Protein AF-A0A832ZJV6-F1 (afdb_monomer_lite)

Radius of gyration: 24.8 Å; chains: 1; bounding box: 57×74×59 Å

Foldseek 3Di:
DPPVVVVVVVVVVVVVVVVVCVVVVVVVVVDPDPPQQDPDDQVLVVVQVCVVQVVVQKDWDDWDFPDCPVPSFKTWIWTWIWHDDPNDIDIDTDIWIDGRQKTFDWDQPPVPRDTDDTDIDGSPPPLDAAADQAKEKEWEAQLPPPLQVLLLVLVVVVCVVFVRYFYDYAYAKAWPPDQDDCVRLVFFADDDPNTRIHDPLGHLSVQLNQLLNQQCVVPNDVRSSVLSVQLVVQCVVCVDDDSVVSNVSSQVSQVVVVHHSVVRRDCVCNVVSNCVAVVVVHDDPTWMDINNHTQPDDSVPPSLSVLLSSLVRYPDDTVVNCVSVVD

Secondary structure (DSSP, 8-state):
--SHHHHHHHHHHHHHHHHHHHHHHHHHTTS------PPPPHHHHHHHHHHHHHHTTPEEEEEEEEEE-SSTT-EEEEEEEEEEETTEEEEEEEEEEEETTEEEE--B-TTT-PBPP-EEEE------PPPBSS-EEEEEE-TT-HHHHHHHHHHHHHHHHH--SEEEEEE--EE-SS---HHHHHHHSEEETTEEEE-TT-HHHHHHHHHHHHHHHHHHHHHHHHHHHHHHHHHHH-TT--HHHHHHHHHHHHHHTT--GGGT--GGGHHHHHHHTGGGT--SS-EEEETTEE----TTT-HHHHHHHHHHTBSS--GGGHHHHT-

pLDDT: mean 77.6, std 19.88, range [32.59, 98.5]

Sequence (327 aa):
MNKKISEHYMYLVIAVIAAVIGVIGAKLFLEPHNVHVQCTSPEKVTKFLSKLYTSAGYTIKNISVSNVGSDKNICWYDVTTYFEMANTTYKSILKVPVVGEYVILRGIDIENDTPLELKVEKLEALFKPVKTERPKVKLYLMSLCPFGTRAFEELYKFYSNTKFFDIEPIFIVSSTGIPLNETTCKEVGVWYNGKCYTSLHGKEELLIDIVLYNIYRKHGFDTFSKVYMKFLDVLKKNNNITYVQIYDLFKNVLSEEGYNIDDYLDLSILPELEQNTVLKGITASPIIYVNDVRVPYNPLQEPAKVYGAICASTTTEVPECDRYTGK

Structure (mmCIF, N/CA/C/O backbone):
data_AF-A0A832ZJV6-F1
#
_entry.id   AF-A0A832ZJV6-F1
#
loop_
_atom_site.group_PDB
_atom_site.id
_atom_site.type_symbol
_atom_site.label_atom_id
_atom_site.label_alt_id
_atom_site.label_comp_id
_atom_site.label_asym_id
_atom_site.label_entity_id
_atom_site.label_seq_id
_atom_site.pdbx_PDB_ins_code
_atom_site.Cartn_x
_atom_site.Cartn_y
_atom_site.Cartn_z
_atom_site.occupancy
_atom_site.B_iso_or_equiv
_atom_site.auth_seq_id
_atom_site.auth_comp_id
_atom_site.auth_asym_id
_atom_site.auth_atom_id
_atom_site.pdbx_PDB_model_num
ATOM 1 N N . MET A 1 1 ? -24.441 56.339 9.415 1.00 38.38 1 MET A N 1
ATOM 2 C CA . MET A 1 1 ? -23.100 55.947 8.926 1.00 38.38 1 MET A CA 1
ATOM 3 C C . MET A 1 1 ? -22.947 54.425 8.721 1.00 38.38 1 MET A C 1
ATOM 5 O O . MET A 1 1 ? -21.824 53.957 8.642 1.00 38.38 1 MET A O 1
ATOM 9 N N . ASN A 1 2 ? -24.036 53.653 8.529 1.00 39.00 2 ASN A N 1
ATOM 10 C CA . ASN A 1 2 ? -24.011 52.178 8.671 1.00 39.00 2 ASN A CA 1
ATOM 11 C C . ASN A 1 2 ? -24.188 51.355 7.379 1.00 39.00 2 ASN A C 1
ATOM 13 O O . ASN A 1 2 ? -24.290 50.140 7.457 1.00 39.00 2 ASN A O 1
ATOM 17 N N . LYS A 1 3 ? -24.220 51.963 6.185 1.00 35.09 3 LYS A N 1
ATOM 18 C CA . LYS A 1 3 ? -24.367 51.191 4.929 1.00 35.09 3 LYS A CA 1
ATOM 19 C C . LYS A 1 3 ? -23.039 50.832 4.249 1.00 35.09 3 LYS A C 1
ATOM 21 O O . LYS A 1 3 ? -22.935 49.759 3.671 1.00 35.09 3 LYS A O 1
ATOM 26 N N . LYS A 1 4 ? -22.005 51.675 4.381 1.00 32.59 4 LYS A N 1
ATOM 27 C CA . LYS A 1 4 ? -20.699 51.477 3.716 1.00 32.59 4 LYS A CA 1
ATOM 28 C C . LYS A 1 4 ? -19.785 50.442 4.383 1.00 32.59 4 LYS A C 1
ATOM 30 O O . LYS A 1 4 ? -18.891 49.930 3.723 1.00 32.59 4 LYS A O 1
ATOM 35 N N . ILE A 1 5 ? -20.015 50.115 5.657 1.00 38.62 5 ILE A N 1
ATOM 36 C CA . ILE A 1 5 ? -19.194 49.136 6.387 1.00 38.62 5 ILE A CA 1
ATOM 37 C C . ILE A 1 5 ? -19.567 47.700 5.966 1.00 38.62 5 ILE A C 1
ATOM 39 O O . ILE A 1 5 ? -18.675 46.890 5.750 1.00 38.62 5 ILE A O 1
ATOM 43 N N . SER A 1 6 ? -20.845 47.399 5.691 1.00 44.12 6 SER A N 1
ATOM 44 C CA . SER A 1 6 ? -21.264 46.032 5.311 1.00 44.12 6 SER A CA 1
ATOM 45 C C . SER A 1 6 ? -20.680 45.535 3.979 1.00 44.12 6 SER A C 1
ATOM 47 O O . SER A 1 6 ? -20.370 44.353 3.841 1.00 44.12 6 SER A O 1
ATOM 49 N N . GLU A 1 7 ? -20.451 46.432 3.014 1.00 34.41 7 GLU A N 1
ATOM 50 C CA . GLU A 1 7 ? -19.894 46.053 1.711 1.00 34.41 7 GLU A CA 1
ATOM 51 C C . GLU A 1 7 ? -18.410 45.685 1.829 1.00 34.41 7 GLU A C 1
ATOM 53 O O . GLU A 1 7 ? -17.996 44.652 1.311 1.00 34.41 7 GLU A O 1
ATOM 58 N N . HIS A 1 8 ? -17.614 46.456 2.579 1.00 33.88 8 HIS A N 1
ATOM 59 C CA . HIS A 1 8 ? -16.183 46.173 2.773 1.00 33.88 8 HIS A CA 1
ATOM 60 C C . HIS A 1 8 ? -15.928 44.854 3.520 1.00 33.88 8 HIS A C 1
ATOM 62 O O . HIS A 1 8 ? -14.984 44.136 3.189 1.00 33.88 8 HIS A O 1
ATOM 68 N N . TYR A 1 9 ? -16.797 44.479 4.463 1.00 38.50 9 TYR A N 1
ATOM 69 C CA . TYR A 1 9 ? -16.694 43.198 5.170 1.00 38.50 9 TYR A CA 1
ATOM 70 C C . TYR A 1 9 ? -17.150 42.011 4.317 1.00 38.50 9 TYR A C 1
ATOM 72 O O . TYR A 1 9 ? -16.547 40.941 4.401 1.00 38.50 9 TYR A O 1
ATOM 80 N N . MET A 1 10 ? -18.131 42.196 3.426 1.00 33.56 10 MET A N 1
ATOM 81 C CA . MET A 1 10 ? -18.487 41.185 2.426 1.00 33.56 10 MET A CA 1
ATOM 82 C C . MET A 1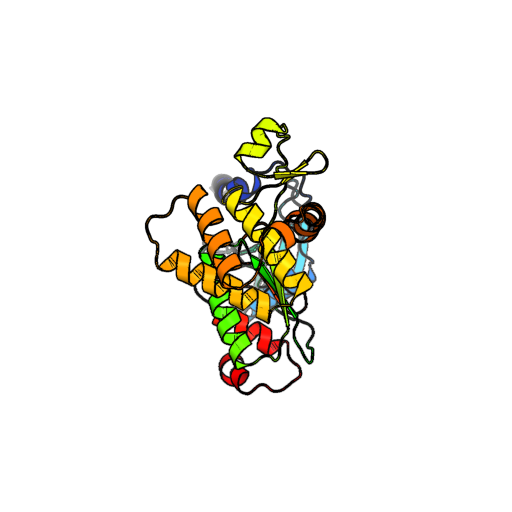 10 ? -17.303 40.899 1.490 1.00 33.56 10 MET A C 1
ATOM 84 O O . MET A 1 10 ? -16.987 39.735 1.252 1.00 33.56 10 MET A O 1
ATOM 88 N N . TYR A 1 11 ? -16.578 41.934 1.044 1.00 32.88 11 TYR A N 1
ATOM 89 C CA . TYR A 1 11 ? -15.360 41.762 0.243 1.00 32.88 11 TYR A CA 1
ATOM 90 C C . TYR A 1 11 ? -14.222 41.087 1.022 1.00 32.88 11 TYR A C 1
ATOM 92 O O . TYR A 1 11 ? -13.499 40.286 0.440 1.00 32.88 11 TYR A O 1
ATOM 100 N N . LEU A 1 12 ? -14.091 41.324 2.333 1.00 35.53 12 LEU A N 1
ATOM 101 C CA . LEU A 1 12 ? -13.100 40.647 3.180 1.00 35.53 12 LEU A CA 1
ATOM 102 C C . LEU A 1 12 ? -13.452 39.166 3.414 1.00 35.53 12 LEU A C 1
ATOM 104 O O . LEU A 1 12 ? -12.582 38.296 3.381 1.00 35.53 12 LEU A O 1
ATOM 108 N N . VAL A 1 13 ? -14.736 38.853 3.614 1.00 39.81 13 VAL A N 1
ATOM 109 C CA . VAL A 1 13 ? -15.238 37.474 3.709 1.00 39.81 13 VAL A CA 1
ATOM 110 C C . VAL A 1 13 ? -15.012 36.734 2.393 1.00 39.81 13 VAL A C 1
ATOM 112 O O . VAL A 1 13 ? -14.485 35.624 2.423 1.00 39.81 13 VAL A O 1
ATOM 115 N N . ILE A 1 14 ? -15.320 37.370 1.259 1.00 41.75 14 ILE A N 1
ATOM 116 C CA . ILE A 1 14 ? -15.062 36.841 -0.084 1.00 41.75 14 ILE A CA 1
ATOM 117 C C . ILE A 1 14 ? -13.558 36.680 -0.331 1.00 41.75 14 ILE A C 1
ATOM 119 O O . ILE A 1 14 ? -13.163 35.652 -0.859 1.00 41.75 14 ILE A O 1
ATOM 123 N N . ALA A 1 15 ? -12.705 37.616 0.096 1.00 36.81 15 ALA A N 1
ATOM 124 C CA . ALA A 1 15 ? -11.254 37.537 -0.092 1.00 36.81 15 ALA A CA 1
ATOM 125 C C . ALA A 1 15 ? -10.604 36.412 0.731 1.00 36.81 15 ALA A C 1
ATOM 127 O O . ALA A 1 15 ? -9.719 35.723 0.235 1.00 36.81 15 ALA A O 1
ATOM 128 N N . VAL A 1 16 ? -11.063 36.172 1.963 1.00 44.09 16 VAL A N 1
ATOM 129 C CA . VAL A 1 16 ? -10.572 35.061 2.801 1.00 44.09 16 VAL A CA 1
ATOM 130 C C . VAL A 1 16 ? -11.104 33.717 2.299 1.00 44.09 16 VAL A C 1
ATOM 132 O O . VAL A 1 16 ? -10.355 32.745 2.253 1.00 44.09 16 VAL A O 1
ATOM 135 N N . ILE A 1 17 ? -12.365 33.662 1.854 1.00 46.03 17 ILE A N 1
ATOM 136 C CA . ILE A 1 17 ? -12.913 32.489 1.161 1.00 46.03 17 ILE A CA 1
ATOM 137 C C . ILE A 1 17 ? -12.136 32.243 -0.138 1.00 46.03 17 ILE A C 1
ATOM 139 O O . ILE A 1 17 ? -11.749 31.113 -0.379 1.00 46.03 17 ILE A O 1
ATOM 143 N N . ALA A 1 18 ? -11.810 33.274 -0.918 1.00 44.34 18 ALA A N 1
ATOM 144 C CA . ALA A 1 18 ? -10.999 33.174 -2.129 1.00 44.34 18 ALA A CA 1
ATOM 145 C C . ALA A 1 18 ? -9.539 32.794 -1.841 1.00 44.34 18 ALA A C 1
ATOM 147 O O . ALA A 1 18 ? -8.928 32.132 -2.666 1.00 44.34 18 ALA A O 1
ATOM 148 N N . ALA A 1 19 ? -8.982 33.141 -0.678 1.00 45.53 19 ALA A N 1
ATOM 149 C CA . ALA A 1 19 ? -7.650 32.706 -0.257 1.00 45.53 19 ALA A CA 1
ATOM 150 C C . ALA A 1 19 ? -7.645 31.240 0.205 1.00 45.53 19 ALA A C 1
ATOM 152 O O . ALA A 1 19 ? -6.741 30.490 -0.144 1.00 45.53 19 ALA A O 1
ATOM 153 N N . VAL A 1 20 ? -8.679 30.790 0.923 1.00 48.22 20 VAL A N 1
ATOM 154 C CA . VAL A 1 20 ? -8.840 29.381 1.325 1.00 48.22 20 VAL A CA 1
ATOM 155 C C . VAL A 1 20 ? -9.214 28.508 0.125 1.00 48.22 20 VAL A C 1
ATOM 157 O O . VAL A 1 20 ? -8.628 27.447 -0.048 1.00 48.22 20 VAL A O 1
ATOM 160 N N . ILE A 1 21 ? -10.101 28.972 -0.759 1.00 48.97 21 ILE A N 1
ATOM 161 C CA . ILE A 1 21 ? -10.335 28.396 -2.091 1.00 48.97 21 ILE A CA 1
ATOM 162 C C . ILE A 1 21 ? -9.079 28.543 -2.948 1.00 48.97 21 ILE A C 1
ATOM 164 O O . ILE A 1 21 ? -8.851 27.705 -3.789 1.00 48.97 21 ILE A O 1
ATOM 168 N N . GLY A 1 22 ? -8.218 29.531 -2.739 1.00 44.88 22 GLY A N 1
ATOM 169 C CA . GLY A 1 22 ? -6.938 29.653 -3.436 1.00 44.88 22 GLY A CA 1
ATOM 170 C C . GLY A 1 22 ? -5.930 28.603 -2.977 1.00 44.88 22 GLY A C 1
ATOM 171 O O . GLY A 1 22 ? -5.215 28.049 -3.797 1.00 44.88 22 GLY A O 1
ATOM 172 N N . VAL A 1 23 ? -5.912 28.256 -1.688 1.00 46.72 23 VAL A N 1
ATOM 173 C CA . VAL A 1 23 ? -5.014 27.240 -1.107 1.00 46.72 23 VAL A CA 1
ATOM 174 C C . VAL A 1 23 ? -5.552 25.817 -1.311 1.00 46.72 23 VAL A C 1
ATOM 176 O O . VAL A 1 23 ? -4.801 24.915 -1.673 1.00 46.72 23 VAL A O 1
ATOM 179 N N . ILE A 1 24 ? -6.858 25.603 -1.131 1.00 45.47 24 ILE A N 1
ATOM 180 C CA . ILE A 1 24 ? -7.545 24.334 -1.424 1.00 45.47 24 ILE A CA 1
ATOM 181 C C . ILE A 1 24 ? -7.682 24.153 -2.940 1.00 45.47 24 ILE A C 1
ATOM 183 O O . ILE A 1 24 ? -7.473 23.064 -3.461 1.00 45.47 24 ILE A O 1
ATOM 187 N N . GLY A 1 25 ? -7.965 25.233 -3.660 1.00 41.91 25 GLY A N 1
ATOM 188 C CA . GLY A 1 25 ? -8.036 25.293 -5.113 1.00 41.91 25 GLY A CA 1
ATOM 189 C C . GLY A 1 25 ? -6.676 25.174 -5.761 1.00 41.91 25 GLY A C 1
ATOM 190 O O . GLY A 1 25 ? -6.606 24.438 -6.712 1.00 41.91 25 GLY A O 1
ATOM 191 N N . ALA A 1 26 ? -5.566 25.704 -5.242 1.00 42.59 26 ALA A N 1
ATOM 192 C CA . ALA A 1 26 ? -4.236 25.357 -5.771 1.00 42.59 26 ALA A CA 1
ATOM 193 C C . ALA A 1 26 ? -3.946 23.847 -5.664 1.00 42.59 26 ALA A C 1
ATOM 195 O O . ALA A 1 26 ? -3.195 23.300 -6.466 1.00 42.59 26 ALA A O 1
ATOM 196 N N . LYS A 1 27 ? -4.596 23.156 -4.717 1.00 40.62 27 LYS A N 1
ATOM 197 C CA . LYS A 1 27 ? -4.549 21.698 -4.563 1.00 40.62 27 LYS A CA 1
ATOM 198 C C . LYS A 1 27 ? -5.563 20.941 -5.443 1.00 40.62 27 LYS A C 1
ATOM 200 O O . LYS A 1 27 ? -5.370 19.753 -5.661 1.00 40.62 27 LYS A O 1
ATOM 205 N N . LEU A 1 28 ? -6.611 21.608 -5.943 1.00 39.00 28 LEU A N 1
ATOM 206 C CA . LEU A 1 28 ? -7.662 21.052 -6.819 1.00 39.00 28 LEU A CA 1
ATOM 207 C C . LEU A 1 28 ? -7.565 21.520 -8.293 1.00 39.00 28 LEU A C 1
ATOM 209 O O . LEU A 1 28 ? -8.117 20.868 -9.163 1.00 39.00 28 LEU A O 1
ATOM 213 N N . PHE A 1 29 ? -6.874 22.626 -8.592 1.00 38.81 29 PHE A N 1
ATOM 214 C CA . PHE A 1 29 ? -6.696 23.241 -9.921 1.00 38.81 29 PHE A CA 1
ATOM 215 C C . PHE A 1 29 ? -5.497 22.674 -10.679 1.00 38.81 29 PHE A C 1
ATOM 217 O O . PHE A 1 29 ? -5.379 22.912 -11.879 1.00 38.81 29 PHE A O 1
ATOM 224 N N . LEU A 1 30 ? -4.612 21.927 -10.011 1.00 40.25 30 LEU A N 1
ATOM 225 C CA . LEU A 1 30 ? -3.540 21.201 -10.695 1.00 40.25 30 LEU A CA 1
ATOM 226 C C . LEU A 1 30 ? -4.055 19.972 -11.463 1.00 40.25 30 LEU A C 1
ATOM 228 O O . LEU A 1 30 ? -3.298 19.393 -12.234 1.00 40.25 30 LEU A O 1
ATOM 232 N N . GLU A 1 31 ? -5.342 19.631 -11.340 1.00 39.88 31 GLU A N 1
ATOM 233 C CA . GLU A 1 31 ? -6.003 18.630 -12.178 1.00 39.88 31 GLU A CA 1
ATOM 234 C C . GLU A 1 31 ? -7.352 19.175 -12.681 1.00 39.88 31 GLU A C 1
ATOM 236 O O . GLU A 1 31 ? -8.310 19.272 -11.911 1.00 39.88 31 GLU A O 1
ATOM 241 N N . PRO A 1 32 ? -7.478 19.556 -13.967 1.00 33.72 32 PRO A N 1
ATOM 242 C CA . PRO A 1 32 ? -8.735 20.018 -14.533 1.00 33.72 32 PRO A CA 1
ATOM 243 C C . PRO A 1 32 ? -9.634 18.806 -14.790 1.00 33.72 32 PRO A C 1
ATOM 245 O O . PRO A 1 32 ? -9.781 18.326 -15.913 1.00 33.72 32 PRO A O 1
ATOM 248 N N . HIS A 1 33 ? -10.254 18.298 -13.733 1.00 40.00 33 HIS A N 1
ATOM 249 C CA . HIS A 1 33 ? -11.352 17.356 -13.845 1.00 40.00 33 HIS A CA 1
ATOM 250 C C . HIS A 1 33 ? -12.644 18.045 -13.417 1.00 40.00 33 HIS A C 1
ATOM 252 O O . HIS A 1 33 ? -12.711 18.702 -12.381 1.00 40.00 33 HIS A O 1
ATOM 258 N N . ASN A 1 34 ? -13.686 17.886 -14.239 1.00 38.59 34 ASN A N 1
ATOM 259 C CA . ASN A 1 34 ? -15.074 18.219 -13.919 1.00 38.59 34 ASN A CA 1
ATOM 260 C C . ASN A 1 34 ? -15.568 17.316 -12.774 1.00 38.59 34 ASN A C 1
ATOM 262 O O . ASN A 1 34 ? -16.433 16.462 -12.964 1.00 38.59 34 ASN A O 1
ATOM 266 N N . VAL A 1 35 ? -14.988 17.458 -11.584 1.00 41.41 35 VAL A N 1
ATOM 267 C CA . VAL A 1 35 ? -15.428 16.747 -10.393 1.00 41.41 35 VAL A CA 1
ATOM 268 C C . VAL A 1 35 ? -16.688 17.453 -9.924 1.00 41.41 35 VAL A C 1
ATOM 270 O O . VAL A 1 35 ? -16.647 18.519 -9.318 1.00 41.41 35 VAL A O 1
ATOM 273 N N . HIS A 1 36 ? -17.837 16.864 -10.238 1.00 43.81 36 HIS A N 1
ATOM 274 C CA . HIS A 1 36 ? -19.064 17.173 -9.524 1.00 43.81 36 HIS A CA 1
ATOM 275 C C . HIS A 1 36 ? -18.854 16.767 -8.063 1.00 43.81 36 HIS A C 1
ATOM 277 O O . HIS A 1 36 ? -18.958 15.590 -7.722 1.00 43.81 36 HIS A O 1
ATOM 283 N N . VAL A 1 37 ? -18.524 17.727 -7.197 1.00 47.78 37 VAL A N 1
ATOM 284 C CA . VAL A 1 37 ? -18.470 17.487 -5.755 1.00 47.78 37 VAL A CA 1
ATOM 285 C C . VAL A 1 37 ? -19.905 17.278 -5.290 1.00 47.78 37 VAL A C 1
ATOM 287 O O . VAL A 1 37 ? -20.676 18.216 -5.096 1.00 47.78 37 VAL A O 1
ATOM 290 N N . GLN A 1 38 ? -20.296 16.015 -5.169 1.00 58.25 38 GLN A N 1
ATOM 291 C CA . GLN A 1 38 ? -21.571 15.664 -4.574 1.00 58.25 38 GLN A CA 1
ATOM 292 C C . GLN A 1 38 ? -21.523 16.080 -3.103 1.00 58.25 38 GLN A C 1
ATOM 294 O O . GLN A 1 38 ? -20.578 15.735 -2.391 1.00 58.25 38 GLN A O 1
ATOM 299 N N . CYS A 1 39 ? -22.514 16.851 -2.650 1.00 58.62 39 CYS A N 1
ATOM 300 C CA . CYS A 1 39 ? -22.550 17.278 -1.260 1.00 58.62 39 CYS A CA 1
ATOM 301 C C . CYS A 1 39 ? -22.466 16.077 -0.323 1.00 58.62 39 CYS A C 1
ATOM 303 O O . CYS A 1 39 ? -23.248 15.131 -0.445 1.00 58.62 39 CYS A O 1
ATOM 305 N N . THR A 1 40 ? -21.529 16.138 0.626 1.00 64.94 40 THR A N 1
ATOM 306 C CA . THR A 1 40 ? -21.426 15.169 1.718 1.00 64.94 40 THR A CA 1
ATOM 307 C C . THR A 1 40 ? -22.798 14.993 2.351 1.00 64.94 40 THR A C 1
ATOM 309 O O . THR A 1 40 ? -23.489 15.982 2.579 1.00 64.94 40 THR A O 1
ATOM 312 N N . SER A 1 41 ? -23.208 13.746 2.605 1.00 69.44 41 SER A N 1
ATOM 313 C CA . SER A 1 41 ? -24.567 13.430 3.061 1.00 69.44 41 SER A CA 1
ATOM 314 C C . SER A 1 41 ? -24.973 14.307 4.260 1.00 69.44 41 SER A C 1
ATOM 316 O O . SER A 1 41 ? -24.214 14.322 5.243 1.00 69.44 41 SER A O 1
ATOM 318 N N . PRO A 1 42 ? -26.154 14.955 4.237 1.00 69.94 42 PRO A N 1
ATOM 319 C CA . PRO A 1 42 ? -26.606 15.834 5.314 1.00 69.94 42 PRO A CA 1
ATOM 320 C C . PRO A 1 42 ? -26.521 15.193 6.700 1.00 69.94 42 PRO A C 1
ATOM 322 O O . PRO A 1 42 ? -26.093 15.842 7.642 1.00 69.94 42 PRO A O 1
ATOM 325 N N . GLU A 1 43 ? -26.802 13.894 6.823 1.00 74.56 43 GLU A N 1
ATOM 326 C CA . GLU A 1 43 ? -26.702 13.153 8.089 1.00 74.56 43 GLU A CA 1
ATOM 327 C C . GLU A 1 43 ? -25.303 13.185 8.726 1.00 74.56 43 GLU A C 1
ATOM 329 O O . GLU A 1 43 ? -25.176 13.361 9.940 1.00 74.56 43 GLU A O 1
ATOM 334 N N . LYS A 1 44 ? -24.237 13.031 7.925 1.00 67.00 44 LYS A N 1
ATOM 335 C CA . LYS A 1 44 ? -22.847 13.052 8.418 1.00 67.00 44 LYS A CA 1
ATOM 336 C C . LYS A 1 44 ? -22.474 14.436 8.935 1.00 67.00 44 LYS A C 1
ATOM 338 O O . LYS A 1 44 ? -21.891 14.547 10.013 1.00 67.00 44 LYS A O 1
ATOM 343 N N . VAL A 1 45 ? -22.836 15.468 8.176 1.00 71.12 45 VAL A N 1
ATOM 344 C CA . VAL A 1 45 ? -22.585 16.864 8.541 1.00 71.12 45 VAL A CA 1
ATOM 345 C C . VAL A 1 45 ? -23.397 17.236 9.779 1.00 71.12 45 VAL A C 1
ATOM 347 O O . VAL A 1 45 ? -22.827 17.729 10.748 1.00 71.12 45 VAL A O 1
ATOM 350 N N . THR A 1 46 ? -24.687 16.891 9.813 1.00 78.12 46 THR A N 1
ATOM 351 C CA . THR A 1 46 ? -25.563 17.090 10.973 1.00 78.12 46 THR A CA 1
ATOM 352 C C . THR A 1 46 ? -24.969 16.453 12.217 1.00 78.12 46 THR A C 1
ATOM 354 O O . THR A 1 46 ? -24.803 17.129 13.223 1.00 78.12 46 THR A O 1
ATOM 357 N N . LYS A 1 47 ? -24.559 15.183 12.152 1.00 76.25 47 LYS A N 1
ATOM 358 C CA . LYS A 1 47 ? -23.990 14.481 13.306 1.00 76.25 47 LYS A CA 1
ATOM 359 C C . LYS A 1 47 ? -22.699 15.117 13.827 1.00 76.25 47 LYS A C 1
ATOM 361 O O . LYS A 1 47 ? -22.504 15.194 15.040 1.00 76.25 47 LYS A O 1
ATOM 366 N N . PHE A 1 48 ? -21.816 15.537 12.925 1.00 72.94 48 PHE A N 1
ATOM 367 C CA . PHE A 1 48 ? -20.573 16.211 13.290 1.00 72.94 48 PHE A CA 1
ATOM 368 C C . PHE A 1 48 ? -20.843 17.556 13.971 1.00 72.94 48 PHE A C 1
ATOM 370 O O . PHE A 1 48 ? -20.362 17.790 15.078 1.00 72.94 48 PHE A O 1
ATOM 377 N N . LEU A 1 49 ? -21.675 18.395 13.352 1.00 73.00 49 LEU A N 1
ATOM 378 C CA . LEU A 1 49 ? -22.041 19.704 13.887 1.00 73.00 49 LEU A CA 1
ATOM 379 C C . LEU A 1 49 ? -22.792 19.561 15.219 1.00 73.00 49 LEU A C 1
ATOM 381 O O . LEU A 1 49 ? -22.470 20.269 16.166 1.00 73.00 49 LEU A O 1
ATOM 385 N N . SER A 1 50 ? -23.702 18.585 15.342 1.00 75.50 50 SER A N 1
ATOM 386 C CA . SER A 1 50 ? -24.342 18.198 16.609 1.00 75.50 50 SER A CA 1
ATOM 387 C C . SER A 1 50 ? -23.329 17.976 17.721 1.00 75.50 50 SER A C 1
ATOM 389 O O . SER A 1 50 ? -23.423 18.607 18.768 1.00 75.50 50 SER A O 1
ATOM 391 N N . LYS A 1 51 ? -22.319 17.134 17.485 1.00 71.25 51 LYS A N 1
ATOM 392 C CA . LYS A 1 51 ? -21.281 16.857 18.483 1.00 71.25 51 LYS A CA 1
ATOM 393 C C . LYS A 1 51 ? -20.490 18.116 18.849 1.00 71.25 51 LYS A C 1
ATOM 395 O O . LYS A 1 51 ? -20.297 18.387 20.032 1.00 71.25 51 LYS A O 1
ATOM 400 N N . LEU A 1 52 ? -20.048 18.870 17.845 1.00 66.44 52 LEU A N 1
ATOM 401 C CA . LEU A 1 52 ? -19.226 20.061 18.028 1.00 66.44 52 LEU A CA 1
ATOM 402 C C . LEU A 1 52 ? -19.946 21.131 18.862 1.00 66.44 52 LEU A C 1
ATOM 404 O O . LEU A 1 52 ? -19.441 21.553 19.899 1.00 66.44 52 LEU A O 1
ATOM 408 N N . TYR A 1 53 ? -21.143 21.544 18.450 1.00 66.50 53 TYR A N 1
ATOM 409 C CA . TYR A 1 53 ? -21.872 22.627 19.111 1.00 66.50 53 TYR A CA 1
ATOM 410 C C . TYR A 1 53 ? -22.402 22.216 20.488 1.00 66.50 53 TYR A C 1
ATOM 412 O O . TYR A 1 53 ? -22.313 23.010 21.421 1.00 66.50 53 TYR A O 1
ATOM 420 N N . THR A 1 54 ? -22.858 20.970 20.670 1.00 69.31 54 THR A N 1
ATOM 421 C CA . THR A 1 54 ? -23.243 20.484 22.006 1.00 69.31 54 THR A CA 1
ATOM 422 C C . THR A 1 54 ? -22.054 20.452 22.963 1.00 69.31 54 THR A C 1
ATOM 424 O O . THR A 1 54 ? -22.205 20.844 24.117 1.00 69.31 54 THR A O 1
ATOM 427 N N . SER A 1 55 ? -20.853 20.083 22.498 1.00 57.41 55 SER A N 1
ATOM 428 C CA . SER A 1 55 ? -19.643 20.147 23.335 1.00 57.41 55 SER A CA 1
ATOM 429 C C . SER A 1 55 ? -19.258 21.572 23.755 1.00 57.41 55 SER A C 1
ATOM 431 O O . SER A 1 55 ? -18.606 21.751 24.779 1.00 57.41 55 SER A O 1
ATOM 433 N N . ALA A 1 56 ? -19.709 22.581 23.005 1.00 56.09 56 ALA A N 1
ATOM 434 C CA . ALA A 1 56 ? -19.520 23.996 23.305 1.00 56.09 56 ALA A CA 1
ATOM 435 C C . ALA A 1 56 ? -20.710 24.627 24.066 1.00 56.09 56 ALA A C 1
ATOM 437 O O . ALA A 1 56 ? -20.773 25.846 24.189 1.00 56.09 56 ALA A O 1
ATOM 438 N N . GLY A 1 57 ? -21.655 23.819 24.568 1.00 65.56 57 GLY A N 1
ATOM 439 C CA . GLY A 1 57 ? -22.802 24.285 25.360 1.00 65.56 57 GLY A CA 1
ATOM 440 C C . GLY A 1 57 ? -24.006 24.775 24.547 1.00 65.56 57 GLY A C 1
ATOM 441 O O . GLY A 1 57 ? -24.945 25.323 25.119 1.00 65.56 57 GLY A O 1
ATOM 442 N N . TYR A 1 58 ? -24.016 24.570 23.227 1.00 68.81 58 TYR A N 1
ATOM 443 C CA . TYR A 1 58 ? -25.129 24.960 22.361 1.00 68.81 58 TYR A CA 1
ATOM 444 C C . TYR A 1 58 ? -26.123 23.810 22.162 1.00 68.81 58 TYR A C 1
ATOM 446 O O . TYR A 1 58 ? -25.752 22.658 21.922 1.00 68.81 58 TYR A O 1
ATOM 454 N N . THR A 1 59 ? -27.412 24.140 22.140 1.00 75.56 59 THR A N 1
ATOM 455 C CA . THR A 1 59 ? -28.475 23.229 21.703 1.00 75.56 59 THR A CA 1
ATOM 456 C C . THR A 1 59 ? -28.750 23.444 20.218 1.00 75.56 59 THR A C 1
ATOM 458 O O . THR A 1 59 ? -29.174 24.526 19.811 1.00 75.56 59 THR A O 1
ATOM 461 N N . ILE A 1 60 ? -28.524 22.426 19.385 1.00 74.50 60 ILE A N 1
ATOM 462 C CA . ILE A 1 60 ? -28.876 22.483 17.958 1.00 74.50 60 ILE A CA 1
ATOM 463 C C . ILE A 1 60 ? -30.347 22.136 17.778 1.00 74.50 60 ILE A C 1
ATOM 465 O O . ILE A 1 60 ? -30.798 21.078 18.206 1.00 74.50 60 ILE A O 1
ATOM 469 N N . LYS A 1 61 ? -31.078 23.009 17.083 1.00 77.31 61 LYS A N 1
ATOM 470 C CA . LYS A 1 61 ? -32.491 22.791 16.755 1.00 77.31 61 LYS A CA 1
ATOM 471 C C . LYS A 1 61 ? -32.700 22.270 15.339 1.00 77.31 61 LYS A C 1
ATOM 473 O O . LYS A 1 61 ? -33.606 21.476 15.115 1.00 77.31 61 LYS A O 1
ATOM 478 N N . ASN A 1 62 ? -31.907 22.748 14.383 1.00 79.38 62 ASN A N 1
ATOM 479 C CA . ASN A 1 62 ? -32.043 22.360 12.984 1.00 79.38 62 ASN A CA 1
ATOM 480 C C . ASN A 1 62 ? -30.715 22.510 12.239 1.00 79.38 62 ASN A C 1
ATOM 482 O O . ASN A 1 62 ? -29.955 23.440 12.515 1.00 79.38 62 ASN A O 1
ATOM 486 N N . ILE A 1 63 ? -30.485 21.616 11.280 1.00 76.38 63 ILE A N 1
ATOM 487 C CA . ILE A 1 63 ? -29.404 21.692 10.301 1.00 76.38 63 ILE A CA 1
ATOM 488 C C . ILE A 1 63 ? -30.027 21.428 8.934 1.00 76.38 63 ILE A C 1
ATOM 490 O O . ILE A 1 63 ? -30.551 20.342 8.692 1.00 76.38 63 ILE A O 1
ATOM 494 N N . SER A 1 64 ? -29.979 22.415 8.044 1.00 78.19 64 SER A N 1
ATOM 495 C CA . SER A 1 64 ? -30.540 22.314 6.694 1.00 78.19 64 SER A CA 1
ATOM 496 C C . SER A 1 64 ? -29.530 22.744 5.642 1.00 78.19 64 SER A C 1
ATOM 498 O O . SER A 1 64 ? -28.791 23.701 5.849 1.00 78.19 64 SER A O 1
ATOM 500 N N . VAL A 1 65 ? -29.517 22.071 4.492 1.00 76.12 65 VAL A N 1
ATOM 501 C CA . VAL A 1 65 ? -28.711 22.499 3.341 1.00 76.12 65 VAL A CA 1
ATOM 502 C C . VAL A 1 65 ? -29.363 23.744 2.743 1.00 76.12 65 VAL A C 1
ATOM 504 O O . VAL A 1 65 ? -30.525 23.686 2.347 1.00 76.12 65 VAL A O 1
ATOM 507 N N . SER A 1 66 ? -28.649 24.868 2.708 1.00 64.62 66 SER A N 1
ATOM 508 C CA . SER A 1 66 ? -29.232 26.170 2.361 1.00 64.62 66 SER A CA 1
ATOM 509 C C . SER A 1 66 ? -28.926 26.654 0.955 1.00 64.62 66 SER A C 1
ATOM 511 O O . SER A 1 66 ? -29.675 27.471 0.430 1.00 64.62 66 SER A O 1
ATOM 513 N N . ASN A 1 67 ? -27.866 26.136 0.330 1.00 63.00 67 ASN A N 1
ATOM 514 C CA . ASN A 1 67 ? -27.628 26.207 -1.110 1.00 63.00 67 ASN A CA 1
ATOM 515 C C . ASN A 1 67 ? -26.426 25.336 -1.498 1.00 63.00 67 ASN A C 1
ATOM 517 O O . ASN A 1 67 ? -25.432 25.262 -0.771 1.00 63.00 67 ASN A O 1
ATOM 521 N N . VAL A 1 68 ? -26.484 24.746 -2.691 1.00 57.53 68 VAL A N 1
ATOM 522 C CA . VAL A 1 68 ? -25.271 24.421 -3.450 1.00 57.53 68 VAL A CA 1
ATOM 523 C C . VAL A 1 68 ? -24.893 25.732 -4.129 1.00 57.53 68 VAL A C 1
ATOM 525 O O . VAL A 1 68 ? -25.717 26.287 -4.855 1.00 57.53 68 VAL A O 1
ATOM 528 N N . GLY A 1 69 ? -23.726 26.299 -3.823 1.00 53.41 69 GLY A N 1
ATOM 529 C CA . GLY A 1 69 ? -23.314 27.552 -4.463 1.00 53.41 69 GLY A CA 1
ATOM 530 C C . GLY A 1 69 ? -23.339 27.431 -5.993 1.00 53.41 69 GLY A C 1
ATOM 531 O O . GLY A 1 69 ? -23.251 26.330 -6.537 1.00 53.41 69 GLY A O 1
ATOM 532 N N . SER A 1 70 ? -23.409 28.559 -6.709 1.00 49.62 70 SER A N 1
ATOM 533 C CA . SER A 1 70 ? -23.107 28.585 -8.154 1.00 49.62 70 SER A CA 1
ATOM 534 C C . SER A 1 70 ? -21.746 27.940 -8.457 1.00 49.62 70 SER A C 1
ATOM 536 O O . SER A 1 70 ? -21.558 27.338 -9.514 1.00 49.62 70 SER A O 1
ATOM 538 N N . ASP A 1 71 ? -20.843 27.991 -7.475 1.00 53.28 71 ASP A N 1
ATOM 539 C CA . ASP A 1 71 ? -19.633 27.187 -7.388 1.00 53.28 71 ASP A CA 1
ATOM 540 C C . ASP A 1 71 ? -19.976 25.789 -6.850 1.00 53.28 71 ASP A C 1
ATOM 542 O O . ASP A 1 71 ? -20.134 25.580 -5.645 1.00 53.28 71 ASP A O 1
ATOM 546 N N . LYS A 1 72 ? -20.068 24.817 -7.765 1.00 55.75 72 LYS A N 1
ATOM 547 C CA . LYS A 1 72 ? -20.470 23.407 -7.559 1.00 55.75 72 LYS A CA 1
ATOM 548 C C . LYS A 1 72 ? -19.628 22.598 -6.547 1.00 55.75 72 LYS A C 1
ATOM 550 O O . LYS A 1 72 ? -19.812 21.390 -6.445 1.00 55.75 72 LYS A O 1
ATOM 555 N N . ASN A 1 73 ? -18.718 23.240 -5.816 1.00 61.81 73 ASN A N 1
ATOM 556 C CA . ASN A 1 73 ? -17.729 22.612 -4.939 1.00 61.81 73 ASN A CA 1
ATOM 557 C C . ASN A 1 73 ? -17.949 22.899 -3.443 1.00 61.81 73 ASN A C 1
ATOM 559 O O . ASN A 1 73 ? -17.204 22.378 -2.613 1.00 61.81 73 ASN A O 1
ATOM 563 N N . ILE A 1 74 ? -18.946 23.721 -3.088 1.00 66.44 74 ILE A N 1
ATOM 564 C CA . ILE A 1 74 ? -19.220 24.122 -1.700 1.00 66.44 74 ILE A CA 1
ATOM 565 C C . ILE A 1 74 ? -20.687 23.871 -1.358 1.00 66.44 74 ILE A C 1
ATOM 567 O O . ILE A 1 74 ? -21.596 24.376 -2.022 1.00 66.44 74 ILE A O 1
ATOM 571 N N . CYS A 1 75 ? -20.906 23.134 -0.273 1.00 77.25 75 CYS A N 1
ATOM 572 C CA . CYS A 1 75 ? -22.228 22.858 0.274 1.00 77.25 75 CYS A CA 1
ATOM 573 C C . CYS A 1 75 ? -22.432 23.693 1.532 1.00 77.25 75 CYS A C 1
ATOM 575 O O . CYS A 1 75 ? -21.670 23.571 2.492 1.00 77.25 75 CYS A O 1
ATOM 577 N N . TRP A 1 76 ? -23.452 24.547 1.529 1.00 79.25 76 TRP A N 1
ATOM 578 C CA . TRP A 1 76 ? -23.761 25.407 2.665 1.00 79.25 76 TRP A CA 1
ATOM 579 C C . TRP A 1 76 ? -24.798 24.759 3.571 1.00 79.25 76 TRP A C 1
ATOM 581 O O . TRP A 1 76 ? -25.839 24.293 3.106 1.00 79.25 76 TRP A O 1
ATOM 591 N N . TYR A 1 77 ? -24.509 24.760 4.868 1.00 80.12 77 TYR A N 1
ATOM 592 C CA . TYR A 1 77 ? -25.400 24.271 5.909 1.00 80.12 77 TYR A CA 1
ATOM 593 C C . TYR A 1 77 ? -25.813 25.421 6.819 1.00 80.12 77 TYR A C 1
ATOM 595 O O . TYR A 1 77 ? -24.960 26.084 7.403 1.00 80.12 77 TYR A O 1
ATOM 603 N N . ASP A 1 78 ? -27.115 25.633 6.972 1.00 81.25 78 ASP A N 1
ATOM 604 C CA . ASP A 1 78 ? -27.666 26.528 7.981 1.00 81.25 78 ASP A CA 1
ATOM 605 C C . ASP A 1 78 ? -27.864 25.737 9.277 1.00 81.25 78 ASP A C 1
ATOM 607 O O . ASP A 1 78 ? -28.657 24.795 9.330 1.00 81.25 78 ASP A O 1
ATOM 611 N N . VAL A 1 79 ? -27.143 26.123 10.326 1.00 78.12 79 VAL A N 1
ATOM 612 C CA . VAL A 1 79 ? -27.209 25.532 11.664 1.00 78.12 79 VAL A CA 1
ATOM 613 C C . VAL A 1 79 ? -27.917 26.513 12.582 1.00 78.12 79 VAL A C 1
ATOM 615 O O . VAL A 1 79 ? -27.411 27.599 12.850 1.00 78.12 79 VAL A O 1
ATOM 618 N N . THR A 1 80 ? -29.090 26.140 13.084 1.00 77.94 80 THR A N 1
ATOM 619 C CA . THR A 1 80 ? -29.783 26.928 14.110 1.00 77.94 80 THR A CA 1
ATOM 620 C C . THR A 1 80 ? -29.396 26.414 15.491 1.00 77.94 80 THR A C 1
ATOM 622 O O . THR A 1 80 ? -29.752 25.286 15.849 1.00 77.94 80 THR A O 1
ATOM 625 N N . THR A 1 81 ? -28.704 27.244 16.269 1.00 76.00 81 THR A N 1
ATOM 626 C CA . THR A 1 81 ? -28.291 26.949 17.645 1.00 76.00 81 THR A CA 1
ATOM 627 C C . THR A 1 81 ? -29.006 27.844 18.653 1.00 76.00 81 THR A C 1
ATOM 629 O O . THR A 1 81 ? -29.465 28.943 18.331 1.00 76.00 81 THR A O 1
ATOM 632 N N . TYR A 1 82 ? -29.099 27.353 19.885 1.00 75.69 82 TYR A N 1
ATOM 633 C CA . TYR A 1 82 ? -29.544 28.102 21.052 1.00 75.69 82 TYR A CA 1
ATOM 634 C C . TYR A 1 82 ? -28.509 27.971 22.161 1.00 75.69 82 TYR A C 1
ATOM 636 O O . TYR A 1 82 ? -27.950 26.890 22.348 1.00 75.69 82 TYR A O 1
ATOM 644 N N . PHE A 1 83 ? -28.273 29.044 22.902 1.00 71.69 83 PHE A N 1
ATOM 645 C CA . PHE A 1 83 ? -27.460 29.014 24.114 1.00 71.69 83 PHE A CA 1
ATOM 646 C C . PHE A 1 83 ? -28.076 29.921 25.179 1.00 71.69 83 PHE A C 1
ATOM 648 O O . PHE A 1 83 ? -28.810 30.858 24.859 1.00 71.69 83 PHE A O 1
ATOM 655 N N . GLU A 1 84 ? -27.803 29.619 26.444 1.00 67.94 84 GLU A N 1
ATOM 656 C CA . GLU A 1 84 ? -28.298 30.396 27.578 1.00 67.94 84 GLU A CA 1
ATOM 657 C C . GLU A 1 84 ? -27.173 31.226 28.189 1.00 67.94 84 GLU A C 1
ATOM 659 O O . GLU A 1 84 ? -26.105 30.710 28.512 1.00 67.94 84 GLU A O 1
ATOM 664 N N . MET A 1 85 ? -27.427 32.519 28.380 1.00 57.69 85 MET A N 1
ATOM 665 C CA . MET A 1 85 ? -26.572 33.407 29.165 1.00 57.69 85 MET A CA 1
ATOM 666 C C . MET A 1 85 ? -27.451 34.272 30.061 1.00 57.69 85 MET A C 1
ATOM 668 O O . MET A 1 85 ? -28.398 34.896 29.584 1.00 57.69 85 MET A O 1
ATOM 672 N N . ALA A 1 86 ? -27.143 34.309 31.361 1.00 76.81 86 ALA A N 1
ATOM 673 C CA . ALA A 1 86 ? -27.864 35.118 32.351 1.00 76.81 86 ALA A CA 1
ATOM 674 C C . ALA A 1 86 ? -29.403 34.957 32.280 1.00 76.81 86 ALA A C 1
ATOM 676 O O . ALA A 1 86 ? -30.138 35.941 32.220 1.00 76.81 86 ALA A O 1
ATOM 677 N N . ASN A 1 87 ? -29.887 33.708 32.252 1.00 79.25 87 ASN A N 1
ATOM 678 C CA . ASN A 1 87 ? -31.311 33.340 32.144 1.00 79.25 87 ASN A CA 1
ATOM 679 C C . ASN A 1 87 ? -32.028 33.846 30.878 1.00 79.25 87 ASN A C 1
ATOM 681 O O . ASN A 1 87 ? -33.255 33.884 30.833 1.00 79.25 87 ASN A O 1
ATOM 685 N N . THR A 1 88 ? -31.276 34.227 29.845 1.00 60.88 88 THR A N 1
ATOM 686 C CA . THR A 1 88 ? -31.812 34.607 28.536 1.00 60.88 88 THR A CA 1
ATOM 687 C C . THR A 1 88 ? -31.359 33.590 27.495 1.00 60.88 88 THR A C 1
ATOM 689 O O . THR A 1 88 ? -30.177 33.245 27.430 1.00 60.88 88 THR A O 1
ATOM 692 N N . THR A 1 89 ? -32.297 33.099 26.684 1.00 76.50 89 THR A N 1
ATOM 693 C CA . THR A 1 89 ? -32.003 32.196 25.567 1.00 76.50 89 THR A CA 1
ATOM 694 C C . THR A 1 89 ? -31.736 33.002 24.300 1.00 76.50 89 THR A C 1
ATOM 696 O O . THR A 1 89 ? -32.617 33.702 23.802 1.00 76.50 89 THR A O 1
ATOM 699 N N . TYR A 1 90 ? -30.547 32.842 23.735 1.00 64.44 90 TYR A N 1
ATOM 700 C CA . TYR A 1 90 ? -30.141 33.468 22.482 1.00 64.44 90 TYR A CA 1
ATOM 701 C C . TYR A 1 90 ? -30.279 32.467 21.341 1.00 64.44 90 TYR A C 1
ATOM 703 O O . TYR A 1 90 ? -29.956 31.288 21.496 1.00 64.44 90 TYR A O 1
ATOM 711 N N . LYS A 1 91 ? -30.771 32.929 20.188 1.00 78.94 91 LYS A N 1
ATOM 712 C CA . LYS A 1 91 ? -30.868 32.134 18.959 1.00 78.94 91 LYS A CA 1
ATOM 713 C C . LYS A 1 91 ? -29.802 32.613 17.985 1.00 78.94 91 LYS A C 1
ATOM 715 O O . LYS A 1 91 ? -29.814 33.776 17.605 1.00 78.94 91 LYS A O 1
ATOM 720 N N . SER A 1 92 ? -28.969 31.701 17.499 1.00 67.69 92 SER A N 1
ATOM 721 C CA . SER A 1 92 ? -28.009 31.985 16.433 1.00 67.69 92 SER A CA 1
ATOM 722 C C . SER A 1 92 ? -28.290 31.117 15.206 1.00 67.69 92 SER A C 1
ATOM 724 O O . SER A 1 92 ? -28.729 29.969 15.318 1.00 67.69 92 SER A O 1
ATOM 726 N N . ILE A 1 93 ? -28.092 31.687 14.017 1.00 73.00 93 ILE A N 1
ATOM 727 C CA . ILE A 1 93 ? -28.141 30.967 12.742 1.00 73.00 93 ILE A CA 1
ATOM 728 C C . ILE A 1 93 ? -26.758 31.086 12.115 1.00 73.00 93 ILE A C 1
ATOM 730 O O . ILE A 1 93 ? -26.339 32.170 11.714 1.00 73.00 93 ILE A O 1
ATOM 734 N N . LEU A 1 94 ? -26.058 29.961 12.030 1.00 70.81 94 LEU A N 1
ATOM 735 C CA . LEU A 1 94 ? -24.694 29.880 11.531 1.00 70.81 94 LEU A CA 1
ATOM 736 C C . LEU A 1 94 ? -24.700 29.247 10.144 1.00 70.81 94 LEU A C 1
ATOM 738 O O . LEU A 1 94 ? -25.287 28.185 9.948 1.00 70.81 94 LEU A O 1
ATOM 742 N N . LYS A 1 95 ? -24.029 29.888 9.184 1.00 74.19 95 LYS A N 1
ATOM 743 C CA . LYS A 1 95 ? -23.792 29.313 7.858 1.00 74.19 95 LYS A CA 1
ATOM 744 C C . LYS A 1 95 ? -22.447 28.615 7.844 1.00 74.19 95 LYS A C 1
ATOM 746 O O . LYS A 1 95 ? -21.414 29.266 7.957 1.00 74.19 95 LYS A O 1
ATOM 751 N N . VAL A 1 96 ? -22.466 27.301 7.680 1.00 73.19 96 VAL A N 1
ATOM 752 C CA . VAL A 1 96 ? -21.278 26.457 7.724 1.00 73.19 96 VAL A CA 1
ATOM 753 C C . VAL A 1 96 ? -20.970 25.939 6.316 1.00 73.19 96 VAL A C 1
ATOM 755 O O . VAL A 1 96 ? -21.731 25.120 5.791 1.00 73.19 96 VAL A O 1
ATOM 758 N N . PRO A 1 97 ? -19.883 26.408 5.678 1.00 74.62 97 PRO A N 1
ATOM 759 C CA . PRO A 1 97 ? -19.427 25.843 4.421 1.00 74.62 97 PRO A CA 1
ATOM 760 C C . PRO A 1 97 ? -18.774 24.477 4.644 1.00 74.62 97 PRO A C 1
ATOM 762 O O . PRO A 1 97 ? -17.899 24.308 5.496 1.00 74.62 97 PRO A O 1
ATOM 765 N N . VAL A 1 98 ? -19.177 23.510 3.825 1.00 72.25 98 VAL A N 1
ATOM 766 C CA . VAL A 1 98 ? -18.567 22.184 3.740 1.00 72.25 98 VAL A CA 1
ATOM 767 C C . VAL A 1 98 ? -17.983 22.003 2.345 1.00 72.25 98 VAL A C 1
ATOM 769 O O . VAL A 1 98 ? -18.689 22.145 1.345 1.00 72.25 98 VAL A O 1
ATOM 772 N N . VAL A 1 99 ? -16.691 21.687 2.286 1.00 68.56 99 VAL A N 1
ATOM 773 C CA . VAL A 1 99 ? -15.942 21.465 1.040 1.00 68.56 99 VAL A CA 1
ATOM 774 C C . VAL A 1 99 ? -15.398 20.042 1.073 1.00 68.56 99 VAL A C 1
ATOM 776 O O . VAL A 1 99 ? -14.471 19.746 1.825 1.00 68.56 99 VAL A O 1
ATOM 779 N N . GLY A 1 100 ? -16.009 19.131 0.312 1.00 66.69 100 GLY A N 1
ATOM 780 C CA . GLY A 1 100 ? -15.712 17.698 0.409 1.00 66.69 100 GLY A CA 1
ATOM 781 C C . GLY A 1 100 ? -15.900 17.171 1.842 1.00 66.69 100 GLY A C 1
ATOM 782 O O . GLY A 1 100 ? -16.996 17.234 2.397 1.00 66.69 100 GLY A O 1
ATOM 783 N N . GLU A 1 101 ? -14.823 16.677 2.459 1.00 59.22 101 GLU A N 1
ATOM 784 C CA . GLU A 1 101 ? -14.808 16.155 3.839 1.00 59.22 101 GLU A CA 1
ATOM 785 C C . GLU A 1 101 ? -14.480 17.211 4.913 1.00 59.22 101 GLU A C 1
ATOM 787 O O . GLU A 1 101 ? -14.281 16.876 6.081 1.00 59.22 101 GLU A O 1
ATOM 792 N N . TYR A 1 102 ? -14.376 18.484 4.547 1.00 61.25 102 TYR A N 1
ATOM 793 C CA . TYR A 1 102 ? -13.956 19.535 5.469 1.00 61.25 102 TYR A CA 1
ATOM 794 C C . TYR A 1 102 ? -15.144 20.384 5.890 1.00 61.25 102 TYR A C 1
ATOM 796 O O . TYR A 1 102 ? -15.860 20.905 5.036 1.00 61.25 102 TYR A O 1
ATOM 804 N N . VAL A 1 103 ? -15.319 20.559 7.201 1.00 65.38 103 VAL A N 1
ATOM 805 C CA . VAL A 1 103 ? -16.197 21.594 7.744 1.00 65.38 103 VAL A CA 1
ATOM 806 C C . VAL A 1 103 ? -15.339 22.814 8.041 1.00 65.38 103 VAL A C 1
ATOM 808 O O . VAL A 1 103 ? -14.401 22.764 8.838 1.00 65.38 103 VAL A O 1
ATOM 811 N N . ILE A 1 104 ? -15.662 23.927 7.396 1.00 66.19 104 ILE A N 1
ATOM 812 C CA . ILE A 1 104 ? -15.003 25.200 7.662 1.00 66.19 104 ILE A CA 1
ATOM 813 C C . ILE A 1 104 ? -15.835 25.905 8.730 1.00 66.19 104 ILE A C 1
ATOM 815 O O . ILE A 1 104 ? -16.897 26.456 8.446 1.00 66.19 104 ILE A O 1
ATOM 819 N N . LEU A 1 105 ? -15.379 25.875 9.981 1.00 60.69 105 LEU A N 1
ATOM 820 C CA . LEU A 1 105 ? -16.081 26.543 11.070 1.00 60.69 105 LEU A CA 1
ATOM 821 C C . LEU A 1 105 ? -15.676 28.014 11.065 1.00 60.69 105 LEU A C 1
ATOM 823 O O . LEU A 1 105 ? -14.624 28.397 11.574 1.00 60.69 105 LEU A O 1
ATOM 827 N N . ARG A 1 106 ? -16.524 28.845 10.458 1.00 61.03 106 ARG A N 1
ATOM 828 C CA . ARG A 1 106 ? -16.492 30.293 10.640 1.00 61.03 106 ARG A CA 1
ATOM 829 C C . ARG A 1 106 ? -17.820 30.721 11.245 1.00 61.03 106 ARG A C 1
ATOM 831 O O . ARG A 1 106 ? -18.852 30.637 10.590 1.00 61.03 106 ARG A O 1
ATOM 838 N N . GLY A 1 107 ? -17.790 31.177 12.490 1.00 48.66 107 GLY A N 1
ATOM 839 C CA . GLY A 1 107 ? -18.867 31.986 13.047 1.00 48.66 107 GLY A CA 1
ATOM 840 C C . GLY A 1 107 ? -18.498 33.457 12.899 1.00 48.66 107 GLY A C 1
ATOM 841 O O . GLY A 1 107 ? -17.368 33.842 13.186 1.00 48.66 107 GLY A O 1
ATOM 842 N N . ILE A 1 108 ? -19.431 34.277 12.434 1.00 44.62 108 ILE A N 1
ATOM 843 C CA . ILE A 1 108 ? -19.452 35.692 12.799 1.00 44.62 108 ILE A CA 1
ATOM 844 C C . ILE A 1 108 ? -20.556 35.766 13.842 1.00 44.62 108 ILE A C 1
ATOM 846 O O . ILE A 1 108 ? -21.659 35.275 13.584 1.00 44.62 108 ILE A O 1
ATOM 850 N N . ASP A 1 109 ? -20.260 36.303 15.019 1.00 46.53 109 ASP A N 1
ATOM 851 C CA . ASP A 1 109 ? -21.334 36.722 15.907 1.00 46.53 109 ASP A CA 1
ATOM 852 C C . ASP A 1 109 ? -22.052 37.890 15.215 1.00 46.53 109 ASP A C 1
ATOM 854 O O . ASP A 1 109 ? -21.507 38.984 15.109 1.00 46.53 109 ASP A O 1
ATOM 858 N N . ILE A 1 110 ? -23.233 37.632 14.648 1.00 42.56 110 ILE A N 1
ATOM 859 C CA . ILE A 1 110 ? -23.973 38.622 13.851 1.00 42.56 110 ILE A CA 1
ATOM 860 C C . ILE A 1 110 ? -24.431 39.796 14.732 1.00 42.56 110 ILE A C 1
ATOM 862 O O . ILE A 1 110 ? -24.621 40.898 14.220 1.00 42.56 110 ILE A O 1
ATOM 866 N N . GLU A 1 111 ? -24.595 39.584 16.042 1.00 46.72 111 GLU A N 1
ATOM 867 C CA . GLU A 1 111 ? -25.001 40.638 16.973 1.00 46.72 111 GLU A CA 1
ATOM 868 C C . GLU A 1 111 ? -23.808 41.484 17.437 1.00 46.72 111 GLU A C 1
ATOM 870 O O . GLU A 1 111 ? -23.961 42.694 17.607 1.00 46.72 111 GLU A O 1
ATOM 875 N N . ASN A 1 112 ? -22.622 40.881 17.585 1.00 49.81 112 ASN A N 1
ATOM 876 C CA . ASN A 1 112 ? -21.447 41.545 18.171 1.00 49.81 112 ASN A CA 1
ATOM 877 C C . ASN A 1 112 ? -20.301 41.853 17.188 1.00 49.81 112 ASN A C 1
ATOM 879 O O . ASN A 1 112 ? -19.298 42.438 17.594 1.00 49.81 112 ASN A O 1
ATOM 883 N N . ASP A 1 113 ? -20.434 41.472 15.914 1.00 50.00 113 ASP A N 1
ATOM 884 C CA . ASP A 1 113 ? -19.496 41.746 14.809 1.00 50.00 113 ASP A CA 1
ATOM 885 C C . ASP A 1 113 ? -18.029 41.351 15.100 1.00 50.00 113 ASP A C 1
ATOM 887 O O . ASP A 1 113 ? -17.073 41.924 14.572 1.00 50.00 113 ASP A O 1
ATOM 891 N N . THR A 1 114 ? -17.825 40.348 15.963 1.00 48.38 114 THR A N 1
ATOM 892 C CA . THR A 1 114 ? -16.503 39.833 16.336 1.00 48.38 114 THR A CA 1
ATOM 893 C C . THR A 1 114 ? -16.143 38.579 15.528 1.00 48.38 114 THR A C 1
ATOM 895 O O . THR A 1 114 ? -16.935 37.634 15.440 1.00 48.38 114 THR A O 1
ATOM 898 N N . PRO A 1 115 ? -14.942 38.527 14.915 1.00 44.62 115 PRO A N 1
ATOM 899 C CA . PRO A 1 115 ? -14.476 37.336 14.218 1.00 44.62 115 PRO A CA 1
ATOM 900 C C . PRO A 1 115 ? -14.120 36.240 15.229 1.00 44.62 115 PRO A C 1
ATOM 902 O O . PRO A 1 115 ? -13.192 36.397 16.020 1.00 44.62 115 PRO A O 1
ATOM 905 N N . LEU A 1 116 ? -14.837 35.114 15.186 1.00 48.56 116 LEU A N 1
ATOM 906 C CA . LEU A 1 116 ? -14.428 33.903 15.897 1.00 48.56 116 LEU A CA 1
ATOM 907 C C . LEU A 1 116 ? -13.235 33.262 15.174 1.00 48.56 116 LEU A C 1
ATOM 909 O O . LEU A 1 116 ? -13.159 33.268 13.941 1.00 48.56 116 LEU A O 1
ATOM 913 N N . GLU A 1 117 ? -12.295 32.735 15.957 1.00 44.38 117 GLU A N 1
ATOM 914 C CA . GLU A 1 117 ? -11.050 32.132 15.477 1.00 44.38 117 GLU A CA 1
ATOM 915 C C . GLU A 1 117 ? -11.317 31.007 14.459 1.00 44.38 117 GLU A C 1
ATOM 917 O O . GLU A 1 117 ? -12.258 30.219 14.588 1.00 44.38 117 GLU A O 1
ATOM 922 N N . LEU A 1 118 ? -10.498 30.954 13.406 1.00 44.19 118 LEU A N 1
ATOM 923 C CA . LEU A 1 118 ? -10.722 30.096 12.245 1.00 44.19 118 LEU A CA 1
ATOM 924 C C . LEU A 1 118 ? -10.284 28.662 12.564 1.00 44.19 118 LEU A C 1
ATOM 926 O O . LEU A 1 118 ? -9.094 28.350 12.541 1.00 44.19 118 LEU A O 1
ATOM 930 N N . LYS A 1 119 ? -11.247 27.776 12.842 1.00 50.53 119 LYS A N 1
ATOM 931 C CA . LYS A 1 119 ? -10.976 26.354 13.088 1.00 50.53 119 LYS A CA 1
ATOM 932 C C . LYS A 1 119 ? -11.440 25.516 11.900 1.00 50.53 119 LYS A C 1
ATOM 934 O O . LYS A 1 119 ? -12.630 25.389 11.624 1.00 50.53 119 LYS A O 1
ATOM 939 N N . VAL A 1 120 ? -10.492 24.939 11.169 1.00 48.47 120 VAL A N 1
ATOM 940 C CA . VAL A 1 120 ? -10.803 23.942 10.138 1.00 48.47 120 VAL A CA 1
ATOM 941 C C . VAL A 1 120 ? -10.809 22.585 10.814 1.00 48.47 120 VAL A C 1
ATOM 943 O O . VAL A 1 120 ? -9.760 22.086 11.217 1.00 48.47 120 VAL A O 1
ATOM 946 N N . GLU A 1 121 ? -11.989 21.991 10.942 1.00 48.22 121 GLU A N 1
ATOM 947 C CA . GLU A 1 121 ? -12.107 20.630 11.440 1.00 48.22 121 GLU A CA 1
ATOM 948 C C . GLU A 1 121 ? -12.452 19.701 10.282 1.00 48.22 121 GLU A C 1
ATOM 950 O O . GLU A 1 121 ? -13.435 19.871 9.554 1.00 48.22 121 GLU A O 1
ATOM 955 N N . LYS A 1 122 ? -11.599 18.696 10.090 1.00 50.75 122 LYS A N 1
ATOM 956 C CA . LYS A 1 122 ? -11.923 17.589 9.204 1.00 50.75 122 LYS A CA 1
ATOM 957 C C . LYS A 1 122 ? -13.140 16.885 9.798 1.00 50.75 122 LYS A C 1
ATOM 959 O O . LYS A 1 122 ? -13.144 16.606 10.997 1.00 50.75 122 LYS A O 1
ATOM 964 N N . LEU A 1 123 ? -14.139 16.562 8.973 1.00 48.16 123 LEU A N 1
ATOM 965 C CA . LEU A 1 123 ? -15.122 15.555 9.352 1.00 48.16 123 LEU A CA 1
ATOM 966 C C . LEU A 1 123 ? -14.318 14.286 9.606 1.00 48.16 123 LEU A C 1
ATOM 968 O O . LEU A 1 123 ? -13.927 13.601 8.661 1.00 48.16 123 LEU A O 1
ATOM 972 N N . GLU A 1 124 ? -14.007 13.984 10.865 1.00 53.22 124 GLU A N 1
ATOM 973 C CA . GLU A 1 124 ? -13.578 12.643 11.211 1.00 53.22 124 GLU A CA 1
ATOM 974 C C . GLU A 1 124 ? -14.753 11.755 10.822 1.00 53.22 124 GLU A C 1
ATOM 976 O O . GLU A 1 124 ? -15.777 11.696 11.509 1.00 53.22 124 GLU A O 1
ATOM 981 N N . ALA A 1 125 ? -14.645 11.126 9.649 1.00 52.31 125 ALA A N 1
ATOM 982 C CA . ALA A 1 125 ? -15.491 10.014 9.297 1.00 52.31 125 ALA A CA 1
ATOM 983 C C . ALA A 1 125 ? -15.419 9.085 10.504 1.00 52.31 125 ALA A C 1
ATOM 985 O O . ALA A 1 125 ? -14.338 8.602 10.840 1.00 52.31 125 ALA A O 1
ATOM 986 N N . LEU A 1 126 ? -16.538 8.941 11.220 1.00 57.88 126 LEU A N 1
ATOM 987 C CA . LEU A 1 126 ? -16.604 8.066 12.378 1.00 57.88 126 LEU A CA 1
ATOM 988 C C . LEU A 1 126 ? -16.141 6.700 11.897 1.00 57.88 126 LEU A C 1
ATOM 990 O O . LEU A 1 126 ? -16.859 6.046 11.139 1.00 57.88 126 LEU A O 1
ATOM 994 N N . PHE A 1 127 ? -14.926 6.323 12.284 1.00 72.75 127 PHE A N 1
ATOM 995 C CA . PHE A 1 127 ? -14.343 5.054 11.914 1.00 72.75 127 PHE A CA 1
ATOM 996 C C . PHE A 1 127 ? -15.197 3.971 12.576 1.00 72.75 127 PHE A C 1
ATOM 998 O O . PHE A 1 127 ? -15.153 3.759 13.787 1.00 72.75 127 PHE A O 1
ATOM 1005 N N . LYS A 1 128 ? -16.088 3.386 11.775 1.00 79.56 128 LYS A N 1
ATOM 1006 C CA . LYS A 1 128 ? -17.091 2.399 12.180 1.00 79.56 128 LYS A CA 1
ATOM 1007 C C . LYS A 1 128 ? -17.000 1.187 11.255 1.00 79.56 128 LYS A C 1
ATOM 1009 O O . LYS A 1 128 ? -17.919 0.956 10.469 1.00 79.56 128 LYS A O 1
ATOM 1014 N N . PRO A 1 129 ? -15.874 0.465 11.289 1.00 83.56 129 PRO A N 1
ATOM 1015 C CA . PRO A 1 129 ? -15.727 -0.767 10.534 1.00 83.56 129 PRO A CA 1
ATOM 1016 C C . PRO A 1 129 ? -16.748 -1.793 11.028 1.00 83.56 129 PRO A C 1
ATOM 1018 O O . PRO A 1 129 ? -17.092 -1.839 12.214 1.00 83.56 129 PRO A O 1
ATOM 1021 N N . VAL A 1 130 ? -17.226 -2.635 10.115 1.00 89.88 130 VAL A N 1
ATOM 1022 C CA . VAL A 1 130 ? -17.936 -3.859 10.499 1.00 89.88 130 VAL A CA 1
ATOM 1023 C C . VAL A 1 130 ? -16.958 -4.717 11.295 1.00 89.88 130 VAL A C 1
ATOM 1025 O O . VAL A 1 130 ? -15.813 -4.865 10.877 1.00 89.88 130 VAL A O 1
ATOM 1028 N N . LYS A 1 131 ? -17.375 -5.258 12.442 1.00 94.00 131 LYS A N 1
ATOM 1029 C CA . LYS A 1 131 ? -16.517 -6.158 13.217 1.00 94.00 131 LYS A CA 1
ATOM 1030 C C . LYS A 1 131 ? -16.517 -7.560 12.614 1.00 94.00 131 LYS A C 1
ATOM 1032 O O . LYS A 1 131 ? -17.560 -8.037 12.176 1.00 94.00 131 LYS A O 1
ATOM 1037 N N . THR A 1 132 ? -15.369 -8.219 12.623 1.00 96.12 132 THR A N 1
ATOM 1038 C CA . THR A 1 132 ? -15.157 -9.558 12.050 1.00 96.12 132 THR A CA 1
ATOM 1039 C C . THR A 1 132 ? -14.220 -10.368 12.940 1.00 96.12 132 THR A C 1
ATOM 1041 O O . THR A 1 132 ? -13.431 -9.774 13.663 1.00 96.12 132 THR A O 1
ATOM 1044 N N . GLU A 1 133 ? -14.215 -11.697 12.846 1.00 95.50 133 GLU A N 1
ATOM 1045 C CA . GLU A 1 133 ? -13.249 -12.523 13.599 1.00 95.50 133 GLU A CA 1
ATOM 1046 C C . GLU A 1 133 ? -11.796 -12.235 13.205 1.00 95.50 133 GLU A C 1
ATOM 1048 O O . GLU A 1 133 ? -10.917 -12.184 14.063 1.00 95.50 133 GLU A O 1
ATOM 1053 N N . ARG A 1 134 ? -11.564 -12.008 11.904 1.00 97.06 134 ARG A N 1
ATOM 1054 C CA . ARG A 1 134 ? -10.276 -11.608 11.332 1.00 97.06 134 ARG A CA 1
ATOM 1055 C C . ARG A 1 134 ? -10.446 -10.331 10.514 1.00 97.06 134 ARG A C 1
ATOM 1057 O O . ARG A 1 134 ? -10.952 -10.399 9.393 1.00 97.06 134 ARG A O 1
ATOM 1064 N N . PRO A 1 135 ? -10.095 -9.156 11.064 1.00 97.50 135 PRO A N 1
ATOM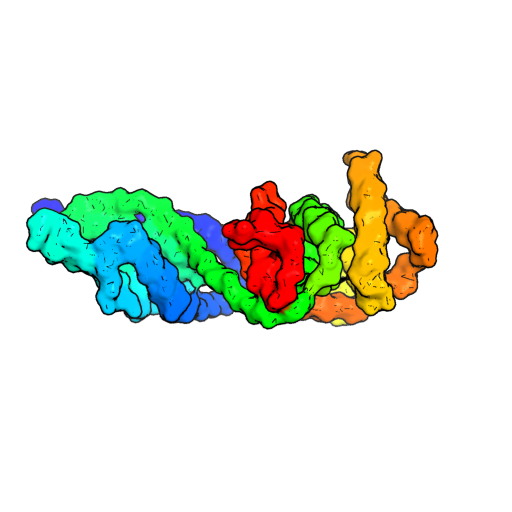 1065 C CA . PRO A 1 135 ? -10.136 -7.907 10.314 1.00 97.50 135 PRO A CA 1
ATOM 1066 C C . PRO A 1 135 ? -9.306 -7.994 9.031 1.00 97.50 135 PRO A C 1
ATOM 1068 O O . PRO A 1 135 ? -8.202 -8.532 9.037 1.00 97.50 135 PRO A O 1
ATOM 1071 N N . LYS A 1 136 ? -9.817 -7.429 7.939 1.00 97.81 136 LYS A N 1
ATOM 1072 C CA . LYS A 1 136 ? -9.093 -7.289 6.674 1.00 97.81 136 LYS A CA 1
ATOM 1073 C C . LYS A 1 136 ? -8.483 -5.903 6.588 1.00 97.81 136 LYS A C 1
ATOM 1075 O O . LYS A 1 136 ? -9.203 -4.906 6.638 1.00 97.81 136 LYS A O 1
ATOM 1080 N N . VAL A 1 137 ? -7.172 -5.842 6.425 1.00 97.12 137 VAL A N 1
ATOM 1081 C CA . VAL A 1 137 ? -6.405 -4.605 6.313 1.00 97.12 137 VAL A CA 1
ATOM 1082 C C . VAL A 1 137 ? -5.895 -4.466 4.889 1.00 97.12 137 VAL A C 1
ATOM 1084 O O . VAL A 1 137 ? -5.061 -5.250 4.452 1.00 97.12 137 VAL A O 1
ATOM 1087 N N . LYS A 1 138 ? -6.361 -3.449 4.165 1.00 97.06 138 LYS A N 1
ATOM 1088 C CA . LYS A 1 138 ? -5.791 -3.085 2.862 1.00 97.06 138 LYS A CA 1
ATOM 1089 C C . LYS A 1 138 ? -4.780 -1.975 3.072 1.00 97.06 138 LYS A C 1
ATOM 1091 O O . LYS A 1 138 ? -5.151 -0.891 3.531 1.00 97.06 138 LYS A O 1
ATOM 1096 N N . LEU A 1 139 ? -3.521 -2.251 2.754 1.00 96.38 139 LEU A N 1
ATOM 1097 C CA . LEU A 1 139 ? -2.429 -1.290 2.808 1.00 96.38 139 LEU A CA 1
ATOM 1098 C C . LEU A 1 139 ? -2.106 -0.845 1.386 1.00 96.38 139 LEU A C 1
ATOM 1100 O O . LEU A 1 139 ? -1.478 -1.576 0.631 1.00 96.38 139 LEU A O 1
ATOM 1104 N N . TYR A 1 140 ? -2.510 0.369 1.041 1.00 95.00 140 TYR A N 1
ATOM 1105 C CA . TYR A 1 140 ? -2.107 1.015 -0.197 1.00 95.00 140 TYR A CA 1
ATOM 1106 C C . TYR A 1 140 ? -0.744 1.668 0.006 1.00 95.00 140 TYR A C 1
ATOM 1108 O O . TYR A 1 140 ? -0.605 2.533 0.877 1.00 95.00 140 TYR A O 1
ATOM 1116 N N . LEU A 1 141 ? 0.252 1.254 -0.772 1.00 95.19 141 LEU A N 1
ATOM 1117 C CA . LEU A 1 141 ? 1.628 1.722 -0.642 1.00 95.19 141 LEU A CA 1
ATOM 1118 C C . LEU A 1 141 ? 2.320 1.897 -2.000 1.00 95.19 141 LEU A C 1
ATOM 1120 O O . LEU A 1 141 ? 1.832 1.456 -3.030 1.00 95.19 141 LEU A O 1
ATOM 1124 N N . MET A 1 142 ? 3.476 2.548 -1.972 1.00 94.62 142 MET A N 1
ATOM 1125 C CA . MET A 1 142 ? 4.463 2.586 -3.056 1.00 94.62 142 MET A CA 1
ATOM 1126 C C . MET A 1 142 ? 5.770 2.078 -2.440 1.00 94.62 142 MET A C 1
ATOM 1128 O O . MET A 1 142 ? 6.093 2.520 -1.328 1.00 94.62 142 MET A O 1
ATOM 1132 N N . SER A 1 143 ? 6.472 1.133 -3.075 1.00 96.38 143 SER A N 1
ATOM 1133 C CA . SER A 1 143 ? 7.548 0.380 -2.404 1.00 96.38 143 SER A CA 1
ATOM 1134 C C . SER A 1 143 ? 8.757 1.212 -1.976 1.00 96.38 143 SER A C 1
ATOM 1136 O O . SER A 1 143 ? 9.435 0.822 -1.020 1.00 96.38 143 SER A O 1
ATOM 1138 N N . LEU A 1 144 ? 9.021 2.351 -2.626 1.00 94.19 144 LEU A N 1
ATOM 1139 C CA . LEU A 1 144 ? 10.136 3.249 -2.311 1.00 94.19 144 LEU A CA 1
ATOM 1140 C C . LEU A 1 144 ? 9.696 4.508 -1.552 1.00 94.19 144 LEU A C 1
ATOM 1142 O O . LEU A 1 144 ? 10.537 5.320 -1.166 1.00 94.19 144 LEU A O 1
ATOM 1146 N N . CYS A 1 145 ? 8.399 4.675 -1.271 1.00 91.44 145 CYS A N 1
ATOM 1147 C CA . CYS A 1 145 ? 7.908 5.795 -0.474 1.00 91.44 145 CYS A CA 1
ATOM 1148 C C . CYS A 1 145 ? 8.353 5.663 0.994 1.00 91.44 145 CYS A C 1
ATOM 1150 O O . CYS A 1 145 ? 7.884 4.752 1.679 1.00 91.44 145 CYS A O 1
ATOM 1152 N N . PRO A 1 146 ? 9.131 6.610 1.557 1.00 89.62 146 PRO A N 1
ATOM 1153 C CA . PRO A 1 146 ? 9.613 6.505 2.938 1.00 89.62 146 PRO A CA 1
ATOM 1154 C C . PRO A 1 146 ? 8.488 6.394 3.978 1.00 89.62 146 PRO A C 1
ATOM 1156 O O . PRO A 1 146 ? 8.607 5.663 4.963 1.00 89.62 146 PRO A O 1
ATOM 1159 N N . PHE A 1 147 ? 7.372 7.096 3.757 1.00 88.44 147 PHE A N 1
ATOM 1160 C CA . PHE A 1 147 ? 6.203 7.019 4.635 1.00 88.44 147 PHE A CA 1
ATOM 1161 C C . PHE A 1 147 ? 5.483 5.674 4.508 1.00 88.44 147 PHE A C 1
ATOM 1163 O O . PHE A 1 147 ? 5.041 5.127 5.518 1.00 88.44 147 PHE A O 1
ATOM 1170 N N . GLY A 1 148 ? 5.382 5.147 3.282 1.00 91.38 148 GLY A N 1
ATOM 1171 C CA . GLY A 1 148 ? 4.777 3.848 2.994 1.00 91.38 148 GLY A CA 1
ATOM 1172 C C . GLY A 1 148 ? 5.551 2.715 3.649 1.00 91.38 148 GLY A C 1
ATOM 1173 O O . GLY A 1 148 ? 4.980 1.945 4.419 1.00 91.38 148 GLY A O 1
ATOM 1174 N N . THR A 1 149 ? 6.865 2.710 3.438 1.00 92.88 149 THR A N 1
ATOM 1175 C CA . THR A 1 149 ? 7.819 1.805 4.075 1.00 92.88 149 THR A CA 1
ATOM 1176 C C . THR A 1 149 ? 7.677 1.822 5.591 1.00 92.88 149 THR A C 1
ATOM 1178 O O . THR A 1 149 ? 7.444 0.780 6.194 1.00 92.88 149 THR A O 1
ATOM 1181 N N . ARG A 1 150 ? 7.724 3.000 6.226 1.00 91.06 150 ARG A N 1
ATOM 1182 C CA . ARG A 1 150 ? 7.600 3.100 7.687 1.00 91.06 150 ARG A CA 1
ATOM 1183 C C . ARG A 1 150 ? 6.272 2.539 8.202 1.00 91.06 150 ARG A C 1
ATOM 1185 O O . ARG A 1 150 ? 6.256 1.849 9.217 1.00 91.06 150 ARG A O 1
ATOM 1192 N N . ALA A 1 151 ? 5.161 2.832 7.524 1.00 91.94 151 ALA A N 1
ATOM 1193 C CA . ALA A 1 151 ? 3.859 2.295 7.914 1.00 91.94 151 ALA A CA 1
ATOM 1194 C C . ALA A 1 151 ? 3.784 0.774 7.734 1.00 91.94 151 ALA A C 1
ATOM 1196 O O . ALA A 1 151 ? 3.192 0.102 8.577 1.00 91.94 151 ALA A O 1
ATOM 1197 N N . PHE A 1 152 ? 4.397 0.236 6.676 1.00 95.44 152 PHE A N 1
ATOM 1198 C CA . PHE A 1 152 ? 4.509 -1.203 6.471 1.00 95.44 152 PHE A CA 1
ATOM 1199 C C . PHE A 1 152 ? 5.309 -1.872 7.593 1.00 95.44 152 PHE A C 1
ATOM 1201 O O . PHE A 1 152 ? 4.820 -2.836 8.169 1.00 95.44 152 PHE A O 1
ATOM 1208 N N . GLU A 1 153 ? 6.486 -1.350 7.951 1.00 94.94 153 GLU A N 1
ATOM 1209 C CA . GLU A 1 153 ? 7.329 -1.918 9.016 1.00 94.94 153 GLU A CA 1
ATOM 1210 C C . GLU A 1 153 ? 6.597 -1.976 10.365 1.00 94.94 153 GLU A C 1
ATOM 1212 O O . GLU A 1 153 ? 6.613 -2.997 11.055 1.00 94.94 153 GLU A O 1
ATOM 1217 N N . GLU A 1 154 ? 5.910 -0.890 10.720 1.00 92.69 154 GLU A N 1
ATOM 1218 C CA . GLU A 1 154 ? 5.088 -0.796 11.928 1.00 92.69 154 GLU A CA 1
ATOM 1219 C C . GLU A 1 154 ? 3.917 -1.796 11.891 1.00 92.69 154 GLU A C 1
ATOM 1221 O O . GLU A 1 154 ? 3.741 -2.603 12.811 1.00 92.69 154 GLU A O 1
ATOM 1226 N N . LEU A 1 155 ? 3.159 -1.830 10.790 1.00 94.00 155 LEU A N 1
ATOM 1227 C CA . LEU A 1 155 ? 2.049 -2.768 10.622 1.00 94.00 155 LEU A CA 1
ATOM 1228 C C . LEU A 1 155 ? 2.518 -4.231 10.644 1.00 94.00 155 LEU A C 1
ATOM 1230 O O . LEU A 1 155 ? 1.876 -5.068 11.277 1.00 94.00 155 LEU A O 1
ATOM 1234 N N . TYR A 1 156 ? 3.646 -4.538 10.002 1.00 95.88 156 TYR A N 1
ATOM 1235 C CA . TYR A 1 156 ? 4.248 -5.869 9.981 1.00 95.88 156 TYR A CA 1
ATOM 1236 C C . TYR A 1 156 ? 4.710 -6.299 11.374 1.00 95.88 156 TYR A C 1
ATOM 1238 O O . TYR A 1 156 ? 4.481 -7.440 11.779 1.00 95.88 156 TYR A O 1
ATOM 1246 N N . LYS A 1 157 ? 5.295 -5.391 12.162 1.00 94.38 157 LYS A N 1
ATOM 1247 C CA . LYS A 1 157 ? 5.634 -5.657 13.565 1.00 94.38 157 LYS A CA 1
ATOM 1248 C C . LYS A 1 157 ? 4.391 -5.998 14.389 1.00 94.38 157 LYS A C 1
ATOM 1250 O O . LYS A 1 157 ? 4.427 -6.917 15.202 1.00 94.38 157 LYS A O 1
ATOM 1255 N N . PHE A 1 158 ? 3.282 -5.294 14.186 1.00 94.88 158 PHE A N 1
ATOM 1256 C CA . PHE A 1 158 ? 2.033 -5.612 14.880 1.00 94.88 158 PHE A CA 1
ATOM 1257 C C . PHE A 1 158 ? 1.422 -6.944 14.412 1.00 94.88 158 PHE A C 1
ATOM 1259 O O . PHE A 1 158 ? 1.013 -7.768 15.232 1.00 94.88 158 PHE A O 1
ATOM 1266 N N . TYR A 1 159 ? 1.425 -7.198 13.104 1.00 95.88 159 TYR A N 1
ATOM 1267 C CA . TYR A 1 159 ? 0.944 -8.446 12.516 1.00 95.88 159 TYR A CA 1
ATOM 1268 C C . TYR A 1 159 ? 1.759 -9.661 12.967 1.00 95.88 159 TYR A C 1
ATOM 1270 O O . TYR A 1 159 ? 1.183 -10.652 13.401 1.00 95.88 159 TYR A O 1
ATOM 1278 N N . SER A 1 160 ? 3.089 -9.587 12.918 1.00 95.12 160 SER A N 1
ATOM 1279 C CA . SER A 1 160 ? 3.977 -10.706 13.262 1.00 95.12 160 SER A CA 1
ATOM 1280 C C . SER A 1 160 ? 3.828 -11.169 14.712 1.00 95.12 160 SER A C 1
ATOM 1282 O O . SER A 1 160 ? 3.968 -12.363 14.974 1.00 95.12 160 SER A O 1
ATOM 1284 N N . ASN A 1 161 ? 3.480 -10.258 15.625 1.00 93.25 161 ASN A N 1
ATOM 1285 C CA . ASN A 1 161 ? 3.226 -10.581 17.028 1.00 93.25 161 ASN A CA 1
ATOM 1286 C C . ASN A 1 161 ? 1.847 -11.206 17.272 1.00 93.25 161 ASN A C 1
ATOM 1288 O O . ASN A 1 161 ? 1.698 -11.966 18.219 1.00 93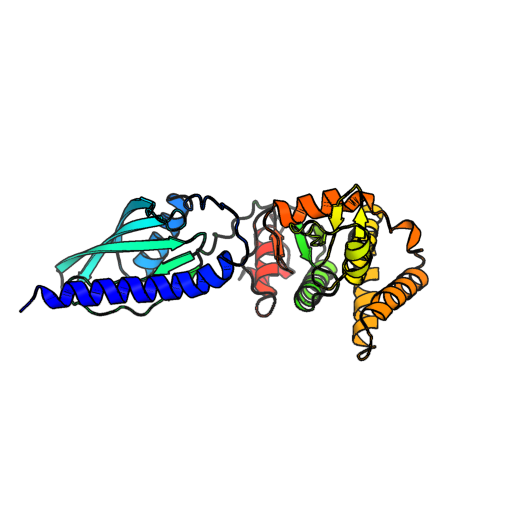.25 161 ASN A O 1
ATOM 1292 N N . THR A 1 162 ? 0.842 -10.883 16.453 1.00 93.06 162 THR A N 1
ATOM 1293 C CA . THR A 1 162 ? -0.562 -11.155 16.809 1.00 93.06 162 THR A CA 1
ATOM 1294 C C . THR A 1 162 ? -1.298 -12.061 15.820 1.00 93.06 162 THR A C 1
ATOM 1296 O O . THR A 1 162 ? -2.121 -12.875 16.224 1.00 93.06 162 THR A O 1
ATOM 1299 N N . LYS A 1 163 ? -1.019 -11.937 14.516 1.00 95.06 163 LYS A N 1
ATOM 1300 C CA . LYS A 1 163 ? -1.567 -12.734 13.400 1.00 95.06 163 LYS A CA 1
ATOM 1301 C C . LYS A 1 163 ? -3.103 -12.887 13.352 1.00 95.06 163 LYS A C 1
ATOM 1303 O O . LYS A 1 163 ? -3.613 -13.735 12.613 1.00 95.06 163 LYS A O 1
ATOM 1308 N N . PHE A 1 164 ? -3.871 -12.074 14.085 1.00 96.31 164 PHE A N 1
ATOM 1309 C CA . PHE A 1 164 ? -5.341 -12.182 14.162 1.00 96.31 164 PHE A CA 1
ATOM 1310 C C . PHE A 1 164 ? -6.087 -11.462 13.031 1.00 96.31 164 PHE A C 1
ATOM 1312 O O . PHE A 1 164 ? -7.312 -11.503 12.978 1.00 96.31 164 PHE A O 1
ATOM 1319 N N . PHE A 1 165 ? -5.371 -10.796 12.133 1.00 97.50 165 PHE A N 1
ATOM 1320 C CA . PHE A 1 165 ? -5.936 -10.038 11.024 1.00 97.50 165 PHE A CA 1
ATOM 1321 C C . PHE A 1 165 ? -5.194 -10.372 9.731 1.00 97.50 165 PHE A C 1
ATOM 1323 O O . PHE A 1 165 ? -4.070 -10.874 9.770 1.00 97.50 165 PHE A O 1
ATOM 1330 N N . ASP A 1 166 ? -5.828 -10.104 8.596 1.00 97.62 166 ASP A N 1
ATOM 1331 C CA . ASP A 1 166 ? -5.272 -10.359 7.269 1.00 97.62 166 ASP A CA 1
ATOM 1332 C C . ASP A 1 166 ? -4.808 -9.041 6.646 1.00 97.62 166 ASP A C 1
ATOM 1334 O O . ASP A 1 166 ? -5.499 -8.026 6.764 1.00 97.62 166 ASP A O 1
ATOM 1338 N N . ILE A 1 167 ? -3.652 -9.043 5.976 1.00 97.81 167 ILE A N 1
ATOM 1339 C CA . ILE A 1 167 ? -3.126 -7.868 5.272 1.00 97.81 167 ILE A CA 1
ATOM 1340 C C . ILE A 1 167 ? -3.082 -8.133 3.766 1.00 97.81 167 ILE A C 1
ATOM 1342 O O . ILE A 1 167 ? -2.567 -9.151 3.302 1.00 97.81 167 ILE A O 1
ATOM 1346 N N . GLU A 1 168 ? -3.587 -7.168 3.008 1.00 97.81 168 GLU A N 1
ATOM 1347 C CA . GLU A 1 168 ? -3.510 -7.087 1.555 1.00 97.81 168 GLU A CA 1
ATOM 1348 C C . GLU A 1 168 ? -2.706 -5.832 1.164 1.00 97.81 168 GLU A C 1
ATOM 1350 O O . GLU A 1 168 ? -3.218 -4.713 1.294 1.00 97.81 168 GLU A O 1
ATOM 1355 N N . PRO A 1 169 ? -1.439 -5.973 0.730 1.00 97.38 169 PRO A N 1
ATOM 1356 C CA . PRO A 1 169 ? -0.682 -4.877 0.146 1.00 97.38 169 PRO A CA 1
ATOM 1357 C C . PRO A 1 169 ? -1.201 -4.592 -1.269 1.00 97.38 169 PRO A C 1
ATOM 1359 O O . PRO A 1 169 ? -1.329 -5.494 -2.094 1.00 97.38 169 PRO A O 1
ATOM 1362 N N . ILE A 1 170 ? -1.483 -3.326 -1.560 1.00 96.38 170 ILE A N 1
ATOM 1363 C CA . ILE A 1 170 ? -1.948 -2.856 -2.865 1.00 96.38 170 ILE A CA 1
ATOM 1364 C C . ILE A 1 170 ? -1.014 -1.737 -3.312 1.00 96.38 170 ILE A C 1
ATOM 1366 O O . ILE A 1 170 ? -0.898 -0.711 -2.642 1.00 96.38 170 ILE A O 1
ATOM 1370 N N . PHE A 1 171 ? -0.347 -1.921 -4.445 1.00 95.94 171 PHE A N 1
ATOM 1371 C CA . PHE A 1 171 ? 0.611 -0.938 -4.936 1.00 95.94 171 PHE A CA 1
ATOM 1372 C C . PHE A 1 171 ? -0.062 0.148 -5.769 1.00 95.94 171 PHE A C 1
ATOM 1374 O O . PHE A 1 171 ? -0.921 -0.129 -6.608 1.00 95.94 171 PHE A O 1
ATOM 1381 N N . ILE A 1 172 ? 0.311 1.401 -5.511 1.00 91.56 172 ILE A N 1
ATOM 1382 C CA . ILE A 1 172 ? -0.281 2.570 -6.160 1.00 91.56 172 ILE A CA 1
ATOM 1383 C C . ILE A 1 172 ? 0.364 2.780 -7.521 1.00 91.56 172 ILE A C 1
ATOM 1385 O O . ILE A 1 172 ? 1.364 3.474 -7.659 1.00 91.56 172 ILE A O 1
ATOM 1389 N N . VAL A 1 173 ? -0.277 2.213 -8.538 1.00 88.81 173 VAL A N 1
ATOM 1390 C CA . VAL A 1 173 ? 0.051 2.466 -9.940 1.00 88.81 173 VAL A CA 1
ATOM 1391 C C . VAL A 1 173 ? -0.896 3.514 -10.501 1.00 88.81 173 VAL A C 1
ATOM 1393 O O . VAL A 1 173 ? -2.111 3.403 -10.337 1.00 88.81 173 VAL A O 1
ATOM 1396 N N . SER A 1 174 ? -0.344 4.512 -11.185 1.00 79.19 174 SER A N 1
ATOM 1397 C CA . SER A 1 174 ? -1.117 5.478 -11.958 1.00 79.19 174 SER A CA 1
ATOM 1398 C C . SER A 1 174 ? -0.862 5.275 -13.439 1.00 79.19 174 SER A C 1
ATOM 1400 O O . SER A 1 174 ? 0.249 4.935 -13.842 1.00 79.19 174 SER A O 1
ATOM 1402 N N . SER A 1 175 ? -1.869 5.515 -14.265 1.00 76.25 175 SER A N 1
ATOM 1403 C CA . SER A 1 175 ? -1.600 5.821 -15.659 1.00 76.25 175 SER A CA 1
ATOM 1404 C C . SER A 1 175 ? -1.587 7.320 -15.841 1.00 76.25 175 SER A C 1
ATOM 1406 O O . SER A 1 175 ? -2.418 8.042 -15.284 1.00 76.25 175 SER A O 1
ATOM 1408 N N . THR A 1 176 ? -0.622 7.818 -16.602 1.00 60.84 176 THR A N 1
ATOM 1409 C CA . THR A 1 176 ? -0.587 9.245 -16.879 1.00 60.84 176 THR A CA 1
ATOM 1410 C C . THR A 1 176 ? -1.854 9.606 -17.653 1.00 60.84 176 THR A C 1
ATOM 1412 O O . THR A 1 176 ? -2.067 9.124 -18.763 1.00 60.84 176 THR A O 1
ATOM 1415 N N . GLY A 1 177 ? -2.682 10.500 -17.104 1.00 51.91 177 GLY A N 1
ATOM 1416 C CA . GLY A 1 177 ? -3.761 11.139 -17.870 1.00 51.91 177 GLY A CA 1
ATOM 1417 C C . GLY A 1 177 ? -3.228 11.969 -19.049 1.00 51.91 177 GLY A C 1
ATOM 1418 O O . GLY A 1 177 ? -3.984 12.383 -19.925 1.00 51.91 177 GLY A O 1
ATOM 1419 N N . ILE A 1 178 ? -1.910 12.192 -19.079 1.00 55.72 178 ILE A N 1
ATOM 1420 C CA . ILE A 1 178 ? -1.172 12.773 -20.192 1.00 55.72 178 ILE A CA 1
ATOM 1421 C C . ILE A 1 178 ? -0.888 11.662 -21.215 1.00 55.72 178 ILE A C 1
ATOM 1423 O O . ILE A 1 178 ? -0.263 10.658 -20.855 1.00 55.72 178 ILE A O 1
ATOM 1427 N N . PRO A 1 179 ? -1.298 11.826 -22.485 1.00 61.34 179 PRO A N 1
ATOM 1428 C CA . PRO A 1 179 ? -0.968 10.882 -23.542 1.00 61.34 179 PRO A CA 1
ATOM 1429 C C . PRO A 1 179 ? 0.540 10.928 -23.814 1.00 61.34 179 PRO A C 1
ATOM 1431 O O . PRO A 1 179 ? 1.035 11.791 -24.537 1.00 61.34 179 PRO A O 1
ATOM 1434 N N . LEU A 1 180 ? 1.281 10.002 -23.210 1.00 80.06 180 LEU A N 1
ATOM 1435 C CA . LEU A 1 180 ? 2.672 9.739 -23.559 1.00 80.06 180 LEU A CA 1
ATOM 1436 C C . LEU A 1 180 ? 2.711 8.797 -24.763 1.00 80.06 180 LEU A C 1
ATOM 1438 O O . LEU A 1 180 ? 1.885 7.894 -24.878 1.00 80.06 180 LEU A O 1
ATOM 1442 N N . ASN A 1 181 ? 3.673 8.994 -25.664 1.00 86.88 181 ASN A N 1
ATOM 1443 C CA . ASN A 1 181 ? 3.993 7.971 -26.657 1.00 86.88 181 ASN A CA 1
ATOM 1444 C C . ASN A 1 181 ? 4.842 6.862 -26.007 1.00 86.88 181 ASN A C 1
ATOM 1446 O O . ASN A 1 181 ? 5.403 7.046 -24.923 1.00 86.88 181 ASN A O 1
ATOM 1450 N N . GLU A 1 182 ? 4.956 5.714 -26.675 1.00 88.94 182 GLU A N 1
ATOM 1451 C CA . GLU A 1 182 ? 5.705 4.563 -26.160 1.00 88.94 182 GLU A CA 1
ATOM 1452 C C . GLU A 1 182 ? 7.168 4.905 -25.823 1.00 88.94 182 GLU A C 1
ATOM 1454 O O . GLU A 1 182 ? 7.685 4.453 -24.801 1.00 88.94 182 GLU A O 1
ATOM 1459 N N . THR A 1 183 ? 7.832 5.722 -26.644 1.00 89.25 183 THR A N 1
ATOM 1460 C CA . THR A 1 183 ? 9.234 6.113 -26.441 1.00 89.25 183 THR A CA 1
ATOM 1461 C C . THR A 1 183 ? 9.407 6.900 -25.146 1.00 89.25 183 THR A C 1
ATOM 1463 O O . THR A 1 183 ? 10.214 6.514 -24.309 1.00 89.25 183 THR A O 1
ATOM 1466 N N . THR A 1 184 ? 8.606 7.947 -24.938 1.00 86.88 184 THR A N 1
ATOM 1467 C CA . THR A 1 184 ? 8.646 8.755 -23.712 1.00 86.88 184 THR A CA 1
ATOM 1468 C C . THR A 1 184 ? 8.200 7.942 -22.498 1.00 86.88 184 THR A C 1
ATOM 1470 O O . THR A 1 184 ? 8.758 8.085 -21.415 1.00 86.88 184 THR A O 1
ATOM 1473 N N . CYS A 1 185 ? 7.236 7.033 -22.669 1.00 89.94 185 CYS A N 1
ATOM 1474 C CA . CYS A 1 185 ? 6.799 6.163 -21.583 1.00 89.94 185 CYS A CA 1
ATOM 1475 C C . CYS A 1 185 ? 7.928 5.268 -21.056 1.00 89.94 185 CYS A C 1
ATOM 1477 O O . CYS A 1 185 ? 8.043 5.080 -19.850 1.00 89.94 185 CYS A O 1
ATOM 1479 N N . LYS A 1 186 ? 8.792 4.739 -21.933 1.00 88.25 186 LYS A N 1
ATOM 1480 C CA . LYS A 1 186 ? 9.888 3.837 -21.535 1.00 88.25 186 LYS A CA 1
ATOM 1481 C C . LYS A 1 186 ? 10.904 4.476 -20.585 1.00 88.25 186 LYS A C 1
ATOM 1483 O O . LYS A 1 186 ? 11.597 3.721 -19.895 1.00 88.25 186 LYS A O 1
ATOM 1488 N N . GLU A 1 187 ? 10.987 5.806 -20.556 1.00 87.06 187 GLU A N 1
ATOM 1489 C CA . GLU A 1 187 ? 11.876 6.573 -19.676 1.00 87.06 187 GLU A CA 1
ATOM 1490 C C . GLU A 1 187 ? 11.295 6.756 -18.269 1.00 87.06 187 GLU A C 1
ATOM 1492 O O . GLU A 1 187 ? 12.040 6.737 -17.295 1.00 87.06 187 GLU A O 1
ATOM 1497 N N . VAL A 1 188 ? 9.972 6.900 -18.146 1.00 86.38 188 VAL A N 1
ATOM 1498 C CA . VAL A 1 188 ? 9.308 7.246 -16.873 1.00 86.38 188 VAL A CA 1
ATOM 1499 C C . VAL A 1 188 ? 8.451 6.118 -16.291 1.00 86.38 188 VAL A C 1
ATOM 1501 O O . VAL A 1 188 ? 8.014 6.201 -15.145 1.00 86.38 188 VAL A O 1
ATOM 1504 N N . GLY A 1 189 ? 8.202 5.058 -17.061 1.00 92.50 189 GLY A N 1
ATOM 1505 C CA . GLY A 1 189 ? 7.267 4.002 -16.701 1.00 92.50 189 GLY A CA 1
ATOM 1506 C C . GLY A 1 189 ? 7.320 2.773 -17.610 1.00 92.50 189 GLY A C 1
ATOM 1507 O O . GLY A 1 189 ? 8.365 2.395 -18.149 1.00 92.50 189 GLY A O 1
ATOM 1508 N N . VAL A 1 190 ? 6.170 2.111 -17.737 1.00 94.44 190 VAL A N 1
ATOM 1509 C CA . VAL A 1 190 ? 5.984 0.868 -18.490 1.00 94.44 190 VAL A CA 1
ATOM 1510 C C . VAL A 1 190 ? 4.828 1.030 -19.471 1.00 94.44 190 VAL A C 1
ATOM 1512 O O . VAL A 1 190 ? 3.700 1.334 -19.086 1.00 94.44 190 VAL A O 1
ATOM 1515 N N . TRP A 1 191 ? 5.114 0.805 -20.753 1.00 94.06 191 TRP A N 1
ATOM 1516 C CA . TRP A 1 191 ? 4.099 0.770 -21.800 1.00 94.06 191 TRP A CA 1
ATOM 1517 C C . TRP A 1 191 ? 3.459 -0.616 -21.863 1.00 94.06 191 TRP A C 1
ATOM 1519 O O . TRP A 1 191 ? 4.154 -1.608 -22.079 1.00 94.06 191 TRP A O 1
ATOM 1529 N N . TYR A 1 192 ? 2.142 -0.689 -21.690 1.00 94.31 192 TYR A N 1
ATOM 1530 C CA . TYR A 1 192 ? 1.392 -1.940 -21.736 1.00 94.31 192 TYR A CA 1
ATOM 1531 C C . TYR A 1 192 ? -0.003 -1.703 -22.321 1.00 94.31 192 TYR A C 1
ATOM 1533 O O . TYR A 1 192 ? -0.688 -0.761 -21.934 1.00 94.31 192 TYR A O 1
ATOM 1541 N N . ASN A 1 193 ? -0.416 -2.533 -23.286 1.00 92.38 193 ASN A N 1
ATOM 1542 C CA . ASN A 1 193 ? -1.725 -2.458 -23.955 1.00 92.38 193 ASN A CA 1
ATOM 1543 C C . ASN A 1 193 ? -2.132 -1.043 -24.421 1.00 92.38 193 ASN A C 1
ATOM 1545 O O . ASN A 1 193 ? -3.269 -0.613 -24.236 1.00 92.38 193 ASN A O 1
ATOM 1549 N N . GLY A 1 194 ? -1.196 -0.312 -25.037 1.00 89.44 194 GLY A N 1
ATOM 1550 C CA . GLY A 1 194 ? -1.453 1.026 -25.584 1.00 89.44 194 GLY A CA 1
ATOM 1551 C C . GLY A 1 194 ? -1.536 2.138 -24.536 1.00 89.44 194 GLY A C 1
ATOM 1552 O O . GLY A 1 194 ? -2.036 3.220 -24.838 1.00 89.44 194 GLY A O 1
ATOM 1553 N N . LYS A 1 195 ? -1.074 1.877 -23.309 1.00 91.50 195 LYS A N 1
ATOM 1554 C CA . LYS A 1 195 ? -1.166 2.793 -22.177 1.00 91.50 195 LYS A CA 1
ATOM 1555 C C . LYS A 1 195 ? 0.157 2.872 -21.424 1.00 91.50 195 LYS A C 1
ATOM 1557 O O . LYS A 1 195 ? 0.873 1.879 -21.308 1.00 91.50 195 LYS A O 1
ATOM 1562 N N . CYS A 1 196 ? 0.473 4.059 -20.909 1.00 93.38 196 CYS A N 1
ATOM 1563 C CA . CYS A 1 196 ? 1.641 4.262 -20.064 1.00 93.38 196 CYS A CA 1
ATOM 1564 C C . CYS A 1 196 ? 1.263 4.162 -18.587 1.00 93.38 196 CYS A C 1
ATOM 1566 O O . CYS A 1 196 ? 0.432 4.934 -18.106 1.00 93.38 196 CYS A O 1
ATOM 1568 N N . TYR A 1 197 ? 1.894 3.229 -17.882 1.00 93.62 197 TYR A N 1
ATOM 1569 C CA . TYR A 1 197 ? 1.779 3.063 -16.440 1.00 93.62 197 TYR A CA 1
ATOM 1570 C C . TYR A 1 197 ? 3.026 3.615 -15.761 1.00 93.62 197 TYR A C 1
ATOM 1572 O O . TYR A 1 197 ? 4.144 3.397 -16.222 1.00 93.62 197 TYR A O 1
ATOM 1580 N N . THR A 1 198 ? 2.835 4.321 -14.656 1.00 91.44 198 THR A N 1
ATOM 1581 C CA . THR A 1 198 ? 3.884 5.022 -13.913 1.00 91.44 198 THR A CA 1
ATOM 1582 C C . THR A 1 198 ? 3.680 4.849 -12.413 1.00 91.44 198 THR A C 1
ATOM 1584 O O . THR A 1 198 ? 2.543 4.746 -11.946 1.00 91.44 198 THR A O 1
ATOM 1587 N N . SER A 1 199 ? 4.780 4.882 -11.664 1.00 90.62 199 SER A N 1
ATOM 1588 C CA . SER A 1 199 ? 4.758 5.151 -10.225 1.00 90.62 199 SER A CA 1
ATOM 1589 C C . SER A 1 199 ? 5.321 6.542 -9.939 1.00 90.62 199 SER A C 1
ATOM 1591 O O . SER A 1 199 ? 6.028 7.114 -10.772 1.00 90.62 199 SER A O 1
ATOM 1593 N N . LEU A 1 200 ? 5.027 7.091 -8.758 1.00 86.25 200 LEU A N 1
ATOM 1594 C CA . LEU A 1 200 ? 5.477 8.428 -8.364 1.00 86.25 200 LEU A CA 1
ATOM 1595 C C . LEU A 1 200 ? 7.007 8.539 -8.321 1.00 86.25 200 LEU A C 1
ATOM 1597 O O . LEU A 1 200 ? 7.545 9.576 -8.703 1.00 86.25 200 LEU A O 1
ATOM 1601 N N . HIS A 1 201 ? 7.707 7.488 -7.879 1.00 87.06 201 HIS A N 1
ATOM 1602 C CA . HIS A 1 201 ? 9.171 7.485 -7.786 1.00 87.06 201 HIS A CA 1
ATOM 1603 C C . HIS A 1 201 ? 9.855 6.860 -9.014 1.00 87.06 201 HIS A C 1
ATOM 1605 O O . HIS A 1 201 ? 11.026 6.493 -8.951 1.00 87.06 201 HIS A O 1
ATOM 1611 N N . GLY A 1 202 ? 9.139 6.763 -10.139 1.00 90.38 202 GLY A N 1
ATOM 1612 C CA . GLY A 1 202 ? 9.689 6.342 -11.424 1.00 90.38 202 GLY A CA 1
ATOM 1613 C C . GLY A 1 202 ? 9.466 4.871 -11.768 1.00 90.38 202 GLY A C 1
ATOM 1614 O O . GLY A 1 202 ? 8.714 4.137 -11.120 1.00 90.38 202 GLY A O 1
ATOM 1615 N N . LYS A 1 203 ? 10.110 4.454 -12.858 1.00 93.19 203 LYS A N 1
ATOM 1616 C CA . LYS A 1 203 ? 9.932 3.141 -13.482 1.00 93.19 203 LYS A CA 1
ATOM 1617 C C . LYS A 1 203 ? 10.428 2.001 -12.601 1.00 93.19 203 LYS A C 1
ATOM 1619 O O . LYS A 1 203 ? 9.798 0.949 -12.560 1.00 93.19 203 LYS A O 1
ATOM 1624 N N . GLU A 1 204 ? 11.541 2.192 -11.906 1.00 94.62 204 GLU A N 1
ATOM 1625 C CA . GLU A 1 204 ? 12.142 1.168 -11.055 1.00 94.62 204 GLU A CA 1
ATOM 1626 C C . GLU A 1 204 ? 11.213 0.798 -9.897 1.00 94.62 204 GLU A C 1
ATOM 1628 O O . GLU A 1 204 ? 11.017 -0.388 -9.645 1.00 94.62 204 GLU A O 1
ATOM 1633 N N . GLU A 1 205 ? 10.572 1.784 -9.257 1.00 94.94 205 GLU A N 1
ATOM 1634 C CA . GLU A 1 205 ? 9.542 1.527 -8.242 1.00 94.94 205 GLU A CA 1
ATOM 1635 C C . GLU A 1 205 ? 8.376 0.730 -8.829 1.00 94.94 205 GLU A C 1
ATOM 1637 O O . GLU A 1 205 ? 7.972 -0.267 -8.244 1.00 94.94 205 GLU A O 1
ATOM 1642 N N . LEU A 1 206 ? 7.883 1.112 -10.012 1.00 95.69 206 LEU A N 1
ATOM 1643 C CA . LEU A 1 206 ? 6.784 0.400 -10.665 1.00 95.69 206 LEU A CA 1
ATOM 1644 C C . LEU A 1 206 ? 7.123 -1.077 -10.922 1.00 95.69 206 LEU A C 1
ATOM 1646 O O . LEU A 1 206 ? 6.294 -1.954 -10.690 1.00 95.69 206 LEU A O 1
ATOM 1650 N N . LEU A 1 207 ? 8.337 -1.374 -11.390 1.00 96.81 207 LEU A N 1
ATOM 1651 C CA . LEU A 1 207 ? 8.767 -2.754 -11.628 1.00 96.81 207 LEU A CA 1
ATOM 1652 C C . LEU A 1 207 ? 8.892 -3.550 -10.318 1.00 96.81 207 LEU A C 1
ATOM 1654 O O . LEU A 1 207 ? 8.534 -4.728 -10.287 1.00 96.81 207 LEU A O 1
ATOM 1658 N N . ILE A 1 208 ? 9.371 -2.921 -9.240 1.00 97.75 208 ILE A N 1
ATOM 1659 C CA . ILE A 1 208 ? 9.447 -3.535 -7.904 1.00 97.75 208 ILE A CA 1
ATOM 1660 C C . ILE A 1 208 ? 8.041 -3.808 -7.367 1.00 97.75 208 ILE A C 1
ATOM 1662 O O . ILE A 1 208 ? 7.768 -4.921 -6.924 1.00 97.75 208 ILE A O 1
ATOM 1666 N N . ASP A 1 209 ? 7.142 -2.830 -7.462 1.00 97.69 209 ASP A N 1
ATOM 1667 C CA . ASP A 1 209 ? 5.742 -2.924 -7.048 1.00 97.69 209 ASP A CA 1
ATOM 1668 C C . ASP A 1 209 ? 5.031 -4.093 -7.746 1.00 97.69 209 ASP A C 1
ATOM 1670 O O . ASP A 1 209 ? 4.353 -4.887 -7.090 1.00 97.69 209 ASP A O 1
ATOM 1674 N N . ILE A 1 210 ? 5.241 -4.257 -9.060 1.00 98.06 210 ILE A N 1
ATOM 1675 C CA . ILE A 1 210 ? 4.676 -5.371 -9.837 1.00 98.06 210 ILE A CA 1
ATOM 1676 C C . ILE A 1 210 ? 5.152 -6.719 -9.294 1.00 98.06 210 ILE A C 1
ATOM 1678 O O . ILE A 1 210 ? 4.348 -7.613 -9.019 1.00 98.06 210 ILE A O 1
ATOM 1682 N N . VAL A 1 211 ? 6.464 -6.864 -9.118 1.00 98.50 211 VAL A N 1
ATOM 1683 C CA . VAL A 1 211 ? 7.070 -8.116 -8.660 1.00 98.50 211 VAL A CA 1
ATOM 1684 C C . VAL A 1 211 ? 6.628 -8.448 -7.236 1.00 98.50 211 VAL A C 1
ATOM 1686 O O . VAL A 1 211 ? 6.215 -9.575 -6.963 1.00 98.50 211 VAL A O 1
ATOM 1689 N N . LEU A 1 212 ? 6.652 -7.469 -6.332 1.00 98.50 212 LEU A N 1
ATOM 1690 C CA . LEU A 1 212 ? 6.198 -7.630 -4.954 1.00 98.50 212 LEU A CA 1
ATOM 1691 C C . LEU A 1 212 ? 4.720 -8.031 -4.879 1.00 98.50 212 LEU A C 1
ATOM 1693 O O . LEU A 1 212 ? 4.370 -8.923 -4.101 1.00 98.50 212 LEU A O 1
ATOM 1697 N N . TYR A 1 213 ? 3.861 -7.427 -5.703 1.00 98.19 213 TYR A N 1
ATOM 1698 C CA . TYR A 1 213 ? 2.449 -7.797 -5.766 1.00 98.19 213 TYR A CA 1
ATOM 1699 C C . TYR A 1 213 ? 2.253 -9.235 -6.250 1.00 98.19 213 TYR A C 1
ATOM 1701 O O . TYR A 1 213 ? 1.478 -9.989 -5.661 1.00 98.19 213 TYR A O 1
ATOM 1709 N N . ASN A 1 214 ? 2.992 -9.659 -7.276 1.00 98.44 214 ASN A N 1
ATOM 1710 C CA . ASN A 1 214 ? 2.922 -11.032 -7.773 1.00 98.44 214 ASN A CA 1
ATOM 1711 C C . ASN A 1 214 ? 3.463 -12.055 -6.762 1.00 98.44 214 ASN A C 1
ATOM 1713 O O . ASN A 1 214 ? 2.892 -13.141 -6.632 1.00 98.44 214 ASN A O 1
ATOM 1717 N N . ILE A 1 215 ? 4.496 -11.713 -5.982 1.00 98.50 215 ILE A N 1
ATOM 1718 C CA . ILE A 1 215 ? 4.952 -12.540 -4.852 1.00 98.50 215 ILE A CA 1
ATOM 1719 C C . ILE A 1 215 ? 3.833 -12.682 -3.818 1.00 98.50 215 ILE A C 1
ATOM 1721 O O . ILE A 1 215 ? 3.537 -13.802 -3.398 1.00 98.50 215 ILE A O 1
ATOM 1725 N N . TYR A 1 216 ? 3.175 -11.579 -3.446 1.00 98.31 216 TYR A N 1
ATOM 1726 C CA . TYR A 1 216 ? 2.037 -11.606 -2.525 1.00 98.31 216 TYR A CA 1
ATOM 1727 C C . TYR A 1 216 ? 0.899 -12.495 -3.045 1.00 98.31 216 TYR A C 1
ATOM 1729 O O . TYR A 1 216 ? 0.428 -13.369 -2.320 1.00 98.31 216 TYR A O 1
ATOM 1737 N N . ARG A 1 217 ? 0.487 -12.335 -4.307 1.00 97.50 217 ARG A N 1
ATOM 1738 C CA . ARG A 1 217 ? -0.598 -13.133 -4.903 1.00 97.50 217 ARG A CA 1
ATOM 1739 C C . ARG A 1 217 ? -0.293 -14.627 -4.933 1.00 97.50 217 ARG A C 1
ATOM 1741 O O . ARG A 1 217 ? -1.195 -15.433 -4.727 1.00 97.50 217 ARG A O 1
ATOM 1748 N N . LYS A 1 218 ? 0.959 -14.994 -5.220 1.00 98.00 218 LYS A N 1
ATOM 1749 C CA . LYS A 1 218 ? 1.368 -16.393 -5.395 1.00 98.00 218 LYS A CA 1
ATOM 1750 C C . LYS A 1 218 ? 1.681 -17.093 -4.073 1.00 98.00 218 LYS A C 1
ATOM 1752 O O . LYS A 1 218 ? 1.401 -18.280 -3.946 1.00 98.00 218 LYS A O 1
ATOM 1757 N N . HIS A 1 219 ? 2.246 -16.372 -3.103 1.00 97.88 219 HIS A N 1
ATOM 1758 C CA . HIS A 1 219 ? 2.816 -16.963 -1.883 1.00 97.88 219 HIS A CA 1
ATOM 1759 C C . HIS A 1 219 ? 2.249 -16.414 -0.573 1.00 97.88 219 HIS A C 1
ATOM 1761 O O . HIS A 1 219 ? 2.610 -16.901 0.497 1.00 97.88 219 HIS A O 1
ATOM 1767 N N . GLY A 1 220 ? 1.378 -15.410 -0.635 1.00 97.75 220 GLY A N 1
ATOM 1768 C CA . GLY A 1 220 ? 0.764 -14.781 0.528 1.00 97.75 220 GLY A CA 1
ATOM 1769 C C . GLY A 1 220 ? 1.636 -13.732 1.222 1.00 97.75 220 GLY A C 1
ATOM 1770 O O . GLY A 1 220 ? 2.771 -13.434 0.837 1.00 97.75 220 GLY A O 1
ATOM 1771 N N . PHE A 1 221 ? 1.062 -13.149 2.277 1.00 97.62 221 PHE A N 1
ATOM 1772 C CA . PHE A 1 221 ? 1.621 -11.994 2.979 1.00 97.62 221 PHE A CA 1
ATOM 1773 C C . PHE A 1 221 ? 2.945 -12.283 3.694 1.00 97.62 221 PHE A C 1
ATOM 1775 O O . PHE A 1 221 ? 3.837 -11.438 3.664 1.00 97.62 221 PHE A O 1
ATOM 1782 N N . ASP A 1 222 ? 3.100 -13.460 4.304 1.00 97.38 222 ASP A N 1
ATOM 1783 C CA . ASP A 1 222 ? 4.306 -13.808 5.066 1.00 97.38 222 ASP A CA 1
ATOM 1784 C C . ASP A 1 222 ? 5.546 -13.857 4.151 1.00 97.38 222 ASP A C 1
ATOM 1786 O O . ASP A 1 222 ? 6.577 -13.253 4.459 1.00 97.38 222 ASP A O 1
ATOM 1790 N N . THR A 1 223 ? 5.430 -14.499 2.983 1.00 98.06 223 THR A N 1
ATOM 1791 C CA . THR A 1 223 ? 6.511 -14.577 1.987 1.00 98.06 223 THR A CA 1
ATOM 1792 C C . THR A 1 223 ? 6.834 -13.211 1.395 1.00 98.06 223 THR A C 1
ATOM 1794 O O . THR A 1 223 ? 8.001 -12.818 1.353 1.00 98.06 223 THR A O 1
ATOM 1797 N N . PHE A 1 224 ? 5.804 -12.463 0.988 1.00 98.12 224 PHE A N 1
ATOM 1798 C CA . PHE A 1 224 ? 5.961 -11.085 0.528 1.00 98.12 224 PHE A CA 1
ATOM 1799 C C . PHE A 1 224 ? 6.698 -10.227 1.567 1.00 98.12 224 PHE A C 1
ATOM 1801 O O . PHE A 1 224 ? 7.678 -9.562 1.235 1.00 98.12 224 PHE A O 1
ATOM 1808 N N . SER A 1 225 ? 6.275 -10.288 2.832 1.00 98.00 225 SER A N 1
ATOM 1809 C CA . SER A 1 225 ? 6.843 -9.465 3.901 1.00 98.00 225 SER A CA 1
ATOM 1810 C C . SER A 1 225 ? 8.300 -9.807 4.170 1.00 98.00 225 SER A C 1
ATOM 1812 O O . SER A 1 225 ? 9.105 -8.903 4.364 1.00 98.00 225 SER A O 1
ATOM 1814 N N . LYS A 1 226 ? 8.666 -11.093 4.131 1.00 97.56 226 LYS A N 1
ATOM 1815 C CA . LYS A 1 226 ? 10.060 -11.531 4.273 1.00 97.56 226 LYS A CA 1
ATOM 1816 C C . LYS A 1 226 ? 10.955 -10.903 3.200 1.00 97.56 226 LYS A C 1
ATOM 1818 O O . LYS A 1 226 ? 11.985 -10.317 3.530 1.00 97.56 226 LYS A O 1
ATOM 1823 N N . VAL A 1 227 ? 10.544 -10.999 1.933 1.00 98.38 227 VAL A N 1
ATOM 1824 C CA . VAL A 1 227 ? 11.284 -10.429 0.796 1.00 98.38 227 VAL A CA 1
ATOM 1825 C C . VAL A 1 227 ? 11.364 -8.908 0.916 1.00 98.38 227 VAL A C 1
ATOM 1827 O O . VAL A 1 227 ? 1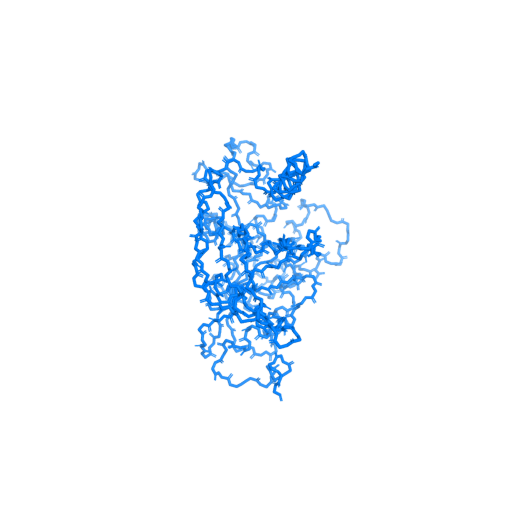2.448 -8.337 0.804 1.00 98.38 227 VAL A O 1
ATOM 1830 N N . TYR A 1 228 ? 10.235 -8.249 1.185 1.00 98.31 228 TYR A N 1
ATOM 1831 C CA . TYR A 1 228 ? 10.184 -6.793 1.234 1.00 98.31 228 TYR A CA 1
ATOM 1832 C C . TYR A 1 228 ? 10.986 -6.233 2.416 1.00 98.31 228 TYR A C 1
ATOM 1834 O O . TYR A 1 228 ? 11.801 -5.339 2.216 1.00 98.31 228 TYR A O 1
ATOM 1842 N N . MET A 1 229 ? 10.874 -6.809 3.619 1.00 98.06 229 MET A N 1
ATOM 1843 C CA . MET A 1 229 ? 11.686 -6.403 4.775 1.00 98.06 229 MET A CA 1
ATOM 1844 C C . MET A 1 229 ? 13.186 -6.568 4.512 1.00 98.06 229 MET A C 1
ATOM 1846 O O . MET A 1 229 ? 13.959 -5.662 4.817 1.00 98.06 229 MET A O 1
ATOM 1850 N N . LYS A 1 230 ? 13.608 -7.674 3.883 1.00 98.06 230 LYS A N 1
ATOM 1851 C CA . LYS A 1 230 ? 15.015 -7.860 3.506 1.00 98.06 230 LYS A CA 1
ATOM 1852 C C . LYS A 1 230 ? 15.477 -6.793 2.517 1.00 98.06 230 LYS A C 1
ATOM 1854 O O . LYS A 1 230 ? 16.562 -6.240 2.678 1.00 98.06 230 LYS A O 1
ATOM 1859 N N . PHE A 1 231 ? 14.656 -6.470 1.521 1.00 97.88 231 PHE A N 1
ATOM 1860 C CA . PHE A 1 231 ? 14.956 -5.396 0.579 1.00 97.88 231 PHE A CA 1
ATOM 1861 C C . PHE A 1 231 ? 15.119 -4.041 1.282 1.00 97.88 231 PHE A C 1
ATOM 1863 O O . PHE A 1 231 ? 16.106 -3.343 1.045 1.00 97.88 231 PHE A O 1
ATOM 1870 N N . LEU A 1 232 ? 14.217 -3.703 2.206 1.00 96.12 232 LEU A N 1
ATOM 1871 C CA . LEU A 1 232 ? 14.296 -2.480 3.008 1.00 96.12 232 LEU A CA 1
ATOM 1872 C C . LEU A 1 232 ? 15.563 -2.427 3.874 1.00 96.12 232 LEU A C 1
ATOM 1874 O O . LEU A 1 232 ? 16.209 -1.381 3.954 1.00 96.12 232 LEU A O 1
ATOM 1878 N N . ASP A 1 233 ? 15.958 -3.546 4.482 1.00 96.12 233 ASP A N 1
ATOM 1879 C CA . ASP A 1 233 ? 17.191 -3.639 5.268 1.00 96.12 233 ASP A CA 1
ATOM 1880 C C . ASP A 1 233 ? 18.441 -3.410 4.412 1.00 96.12 233 ASP A C 1
ATOM 1882 O O . ASP A 1 233 ? 19.380 -2.733 4.844 1.00 96.12 233 ASP A O 1
ATOM 1886 N N . VAL A 1 234 ? 18.469 -3.957 3.194 1.00 95.75 234 VAL A N 1
ATOM 1887 C CA . VAL A 1 234 ? 19.577 -3.738 2.258 1.00 95.75 234 VAL A CA 1
ATOM 1888 C C . VAL A 1 234 ? 19.600 -2.281 1.788 1.00 95.75 234 VAL A C 1
ATOM 1890 O O . VAL A 1 234 ? 20.674 -1.679 1.785 1.00 95.75 234 VAL A O 1
ATOM 1893 N N . LEU A 1 235 ? 18.449 -1.672 1.480 1.00 93.19 235 LEU A N 1
ATOM 1894 C CA . LEU A 1 235 ? 18.366 -0.246 1.141 1.00 93.19 235 LEU A CA 1
ATOM 1895 C C . LEU A 1 235 ? 18.912 0.645 2.265 1.00 93.19 235 LEU A C 1
ATOM 1897 O O . LEU A 1 235 ? 19.743 1.512 2.014 1.00 93.19 235 LEU A O 1
ATOM 1901 N N . LYS A 1 236 ? 18.516 0.402 3.521 1.00 92.50 236 LYS A N 1
ATOM 1902 C CA . LYS A 1 236 ? 18.977 1.184 4.686 1.00 92.50 236 LYS A CA 1
ATOM 1903 C C . LYS A 1 236 ? 20.492 1.121 4.893 1.00 92.50 236 LYS A C 1
ATOM 1905 O O . LYS A 1 236 ? 21.087 2.095 5.348 1.00 92.50 236 LYS A O 1
ATOM 1910 N N . LYS A 1 237 ? 21.118 -0.015 4.572 1.00 94.00 237 LYS A N 1
ATOM 1911 C CA . LYS A 1 237 ? 22.575 -0.212 4.685 1.00 94.00 237 LYS A CA 1
ATOM 1912 C C . LYS A 1 237 ? 23.364 0.462 3.562 1.00 94.00 237 LYS A C 1
ATOM 1914 O O . LYS A 1 237 ? 24.566 0.659 3.710 1.00 94.00 237 LYS A O 1
ATOM 1919 N N . ASN A 1 238 ? 22.707 0.819 2.464 1.00 89.62 238 ASN A N 1
ATOM 1920 C CA . ASN A 1 238 ? 23.332 1.396 1.285 1.00 89.62 238 ASN A CA 1
ATOM 1921 C C . ASN A 1 238 ? 22.798 2.825 1.081 1.00 89.62 238 ASN A C 1
ATOM 1923 O O . ASN A 1 238 ? 21.849 3.075 0.349 1.00 89.62 238 ASN A O 1
ATOM 1927 N N . ASN A 1 239 ? 23.414 3.790 1.757 1.00 78.25 239 ASN A N 1
ATOM 1928 C CA . ASN A 1 239 ? 22.960 5.185 1.791 1.00 78.25 239 ASN A CA 1
ATOM 1929 C C . ASN A 1 239 ? 23.265 6.010 0.520 1.00 78.25 239 ASN A C 1
ATOM 1931 O O . ASN A 1 239 ? 22.757 7.120 0.402 1.00 78.25 239 ASN A O 1
ATOM 1935 N N . ASN A 1 240 ? 24.051 5.480 -0.425 1.00 83.69 240 ASN A N 1
ATOM 1936 C CA . ASN A 1 240 ? 24.462 6.154 -1.666 1.00 83.69 240 ASN A CA 1
ATOM 1937 C C . ASN A 1 240 ? 24.080 5.346 -2.923 1.00 83.69 240 ASN A C 1
ATOM 1939 O O . ASN A 1 240 ? 24.928 5.066 -3.770 1.00 83.69 240 ASN A O 1
ATOM 1943 N N . ILE A 1 241 ? 22.814 4.938 -3.039 1.00 87.50 241 ILE A N 1
ATOM 1944 C CA . ILE A 1 241 ? 22.310 4.217 -4.218 1.00 87.50 241 ILE A CA 1
ATOM 1945 C C . ILE A 1 241 ? 21.558 5.186 -5.135 1.00 87.50 241 ILE A C 1
ATOM 1947 O O . ILE A 1 241 ? 20.738 5.981 -4.680 1.00 87.50 241 ILE A O 1
ATOM 1951 N N . THR A 1 242 ? 21.816 5.112 -6.439 1.00 86.06 242 THR A N 1
ATOM 1952 C CA . THR A 1 242 ? 21.006 5.796 -7.460 1.00 86.06 242 THR A CA 1
ATOM 1953 C C . THR A 1 242 ? 19.718 5.020 -7.746 1.00 86.06 242 THR A C 1
ATOM 1955 O O . THR A 1 242 ? 19.695 3.803 -7.609 1.00 86.06 242 THR A O 1
ATOM 1958 N N . TYR A 1 243 ? 18.654 5.676 -8.219 1.00 78.88 243 TYR A N 1
ATOM 1959 C CA . TYR A 1 243 ? 17.386 4.990 -8.529 1.00 78.88 243 TYR A CA 1
ATOM 1960 C C . TYR A 1 243 ? 17.548 3.773 -9.453 1.00 78.88 243 TYR A C 1
ATOM 1962 O O . TYR A 1 243 ? 16.980 2.721 -9.179 1.00 78.88 243 TYR A O 1
ATOM 1970 N N . VAL A 1 244 ? 18.402 3.869 -10.474 1.00 78.38 244 VAL A N 1
ATOM 1971 C CA . VAL A 1 244 ? 18.685 2.762 -11.406 1.00 78.38 244 VAL A CA 1
ATOM 1972 C C . VAL A 1 244 ? 19.269 1.543 -10.679 1.00 78.38 244 VAL A C 1
ATOM 1974 O O . VAL A 1 244 ? 18.878 0.407 -10.935 1.00 78.38 244 VAL A O 1
ATOM 1977 N N . GLN A 1 245 ? 20.164 1.768 -9.716 1.00 91.88 245 GLN A N 1
ATOM 1978 C CA . GLN A 1 245 ? 20.792 0.699 -8.936 1.00 91.88 245 GLN A CA 1
ATOM 1979 C C . GLN A 1 245 ? 19.828 0.046 -7.930 1.00 91.88 245 GLN A C 1
ATOM 1981 O O . GLN A 1 245 ? 20.086 -1.075 -7.492 1.00 91.88 245 GLN A O 1
ATOM 1986 N N . ILE A 1 246 ? 18.717 0.703 -7.565 1.00 94.00 246 ILE A N 1
ATOM 1987 C CA . ILE A 1 246 ? 17.719 0.142 -6.638 1.00 94.00 246 ILE A CA 1
ATOM 1988 C C . ILE A 1 246 ? 17.078 -1.122 -7.226 1.00 94.00 246 ILE A C 1
ATOM 1990 O O . ILE A 1 246 ? 16.881 -2.101 -6.505 1.00 94.00 246 ILE A O 1
ATOM 1994 N N . TYR A 1 247 ? 16.795 -1.141 -8.530 1.00 94.81 247 TYR A N 1
ATOM 1995 C CA . TYR A 1 247 ? 16.205 -2.315 -9.176 1.00 94.81 247 TYR A CA 1
ATOM 1996 C C . TYR A 1 247 ? 17.178 -3.503 -9.231 1.00 94.81 247 TYR A C 1
ATOM 1998 O O . TYR A 1 247 ? 16.793 -4.645 -8.977 1.00 94.81 247 TYR A O 1
ATOM 2006 N N . ASP A 1 248 ? 18.460 -3.243 -9.499 1.00 95.38 248 ASP A N 1
ATOM 2007 C CA . ASP A 1 248 ? 19.505 -4.273 -9.461 1.00 95.38 248 ASP A CA 1
ATOM 2008 C C . ASP A 1 248 ? 19.701 -4.838 -8.050 1.00 95.38 248 ASP A C 1
ATOM 2010 O O . ASP A 1 248 ? 19.814 -6.051 -7.870 1.00 95.38 248 ASP A O 1
ATOM 2014 N N . LEU A 1 249 ? 19.658 -3.973 -7.036 1.00 96.12 249 LEU A N 1
ATOM 2015 C CA . LEU A 1 249 ? 19.687 -4.377 -5.635 1.00 96.12 249 LEU A CA 1
ATOM 2016 C C . LEU A 1 24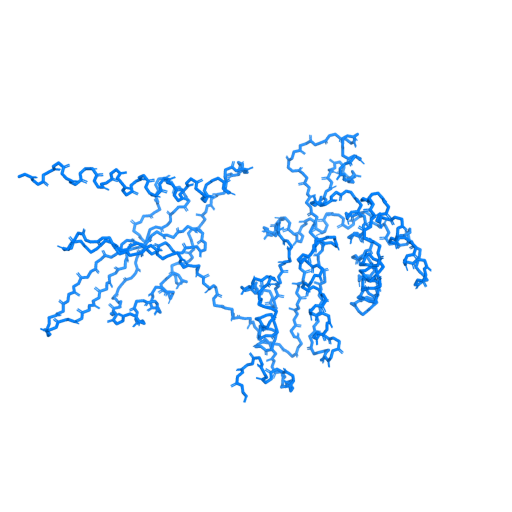9 ? 18.509 -5.296 -5.289 1.00 96.12 249 LEU A C 1
ATOM 2018 O O . LEU A 1 249 ? 18.694 -6.325 -4.642 1.00 96.12 249 LEU A O 1
ATOM 2022 N N . PHE A 1 250 ? 17.305 -4.945 -5.745 1.00 97.44 250 PHE A N 1
ATOM 2023 C CA . PHE A 1 250 ? 16.108 -5.750 -5.529 1.00 97.44 250 PHE A CA 1
ATOM 2024 C C . PHE A 1 250 ? 16.208 -7.130 -6.196 1.00 97.44 250 PHE A C 1
ATOM 2026 O O . PHE A 1 250 ? 15.901 -8.137 -5.558 1.00 97.44 250 PHE A O 1
ATOM 2033 N N . LYS A 1 251 ? 16.716 -7.204 -7.435 1.00 97.19 251 LYS A N 1
ATOM 2034 C CA . LYS A 1 251 ? 16.994 -8.482 -8.120 1.00 97.19 251 LYS A CA 1
ATOM 2035 C C . LYS A 1 251 ? 17.935 -9.377 -7.316 1.00 97.19 251 LYS A C 1
ATOM 2037 O O . LYS A 1 251 ? 17.668 -10.569 -7.180 1.00 97.19 251 LYS A O 1
ATOM 2042 N N . ASN A 1 252 ? 18.999 -8.810 -6.748 1.00 97.38 252 ASN A N 1
ATOM 2043 C CA . ASN A 1 252 ? 19.930 -9.567 -5.909 1.00 97.38 252 ASN A CA 1
ATOM 2044 C C . ASN A 1 252 ? 19.236 -10.100 -4.648 1.00 97.38 252 ASN A C 1
ATOM 2046 O O . ASN A 1 252 ? 19.379 -11.276 -4.325 1.00 97.38 252 ASN A O 1
ATOM 2050 N N . VAL A 1 253 ? 18.418 -9.274 -3.986 1.00 98.00 253 VAL A N 1
ATOM 2051 C CA . VAL A 1 253 ? 17.632 -9.699 -2.816 1.00 98.00 253 VAL A CA 1
ATOM 2052 C C . VAL A 1 253 ? 16.696 -10.859 -3.159 1.00 98.00 253 VAL A C 1
ATOM 2054 O O . VAL A 1 253 ? 16.646 -11.829 -2.403 1.00 98.00 253 VAL A O 1
ATOM 2057 N N . LEU A 1 254 ? 15.991 -10.795 -4.294 1.00 97.81 254 LEU A N 1
ATOM 2058 C CA . LEU A 1 254 ? 15.137 -11.891 -4.762 1.00 97.81 254 LEU A CA 1
ATOM 2059 C C . LEU A 1 254 ? 15.932 -13.171 -5.001 1.00 97.81 254 LEU A C 1
ATOM 2061 O O . LEU A 1 254 ? 15.547 -14.225 -4.496 1.00 97.81 254 LEU A O 1
ATOM 2065 N N . SER A 1 255 ? 17.057 -13.069 -5.710 1.00 97.75 255 SER A N 1
ATOM 2066 C CA . SER A 1 255 ? 17.910 -14.218 -6.010 1.00 97.75 255 SER A CA 1
ATOM 2067 C C . SER A 1 255 ? 18.439 -14.882 -4.739 1.00 97.75 255 SER A C 1
ATOM 2069 O O . SER A 1 255 ? 18.460 -16.107 -4.657 1.00 97.75 255 SER A O 1
ATOM 2071 N N . GLU A 1 256 ? 18.846 -14.102 -3.735 1.00 97.75 256 GLU A N 1
ATOM 2072 C CA . GLU A 1 256 ? 19.285 -14.633 -2.440 1.00 97.75 256 GLU A CA 1
ATOM 2073 C C . GLU A 1 256 ? 18.153 -15.322 -1.664 1.00 97.75 256 GLU A C 1
ATOM 2075 O O . GLU A 1 256 ? 18.407 -16.222 -0.868 1.00 97.75 256 GLU A O 1
ATOM 2080 N N . GLU A 1 257 ? 16.905 -14.899 -1.873 1.00 97.19 257 GLU A N 1
ATOM 2081 C CA . GLU A 1 257 ? 15.715 -15.542 -1.308 1.00 97.19 257 GLU A CA 1
ATOM 2082 C C . GLU A 1 257 ? 15.215 -16.731 -2.150 1.00 97.19 257 GLU A C 1
ATOM 2084 O O . GLU A 1 257 ? 14.211 -17.350 -1.798 1.00 97.19 257 GLU A O 1
ATOM 2089 N N . GLY A 1 258 ? 15.925 -17.086 -3.228 1.00 97.25 258 GLY A N 1
ATOM 2090 C CA . GLY A 1 258 ? 15.596 -18.215 -4.100 1.00 97.25 258 GLY A CA 1
ATOM 2091 C C . GLY A 1 258 ? 14.529 -17.912 -5.153 1.00 97.25 258 GLY A C 1
ATOM 2092 O O . GLY A 1 258 ? 13.926 -18.840 -5.690 1.00 97.25 258 GLY A O 1
ATOM 2093 N N . TYR A 1 259 ? 14.283 -16.635 -5.454 1.00 97.69 259 TYR A N 1
ATOM 2094 C CA . TYR A 1 259 ? 13.310 -16.192 -6.450 1.00 97.69 259 TYR A CA 1
ATOM 2095 C C . TYR A 1 259 ? 13.999 -15.615 -7.690 1.00 97.69 259 TYR A C 1
ATOM 2097 O O . TYR A 1 259 ? 14.917 -14.804 -7.581 1.00 97.69 259 TYR A O 1
ATOM 2105 N N . ASN A 1 260 ? 13.517 -15.988 -8.878 1.00 97.00 260 ASN A N 1
ATOM 2106 C CA . ASN A 1 260 ? 13.885 -15.329 -10.128 1.00 97.00 260 ASN A CA 1
ATOM 2107 C C . ASN A 1 260 ? 12.884 -14.203 -10.422 1.00 97.00 260 ASN A C 1
ATOM 2109 O O . ASN A 1 260 ? 11.679 -14.427 -10.361 1.00 97.00 260 ASN A O 1
ATOM 2113 N N . ILE A 1 261 ? 13.367 -12.999 -10.740 1.00 96.81 261 ILE A N 1
ATOM 2114 C CA . ILE A 1 261 ? 12.504 -11.844 -11.013 1.00 96.81 261 ILE A CA 1
ATOM 2115 C C . ILE A 1 261 ? 11.560 -12.074 -12.198 1.00 96.81 261 ILE A C 1
ATOM 2117 O O . ILE A 1 261 ? 10.412 -11.633 -12.149 1.00 96.81 261 ILE A O 1
ATOM 2121 N N . ASP A 1 262 ? 12.008 -12.811 -13.216 1.00 97.06 262 ASP A N 1
ATOM 2122 C CA . ASP A 1 262 ? 11.222 -13.077 -14.425 1.00 97.06 262 ASP A CA 1
ATOM 2123 C C . ASP A 1 262 ? 9.963 -13.907 -14.124 1.00 97.06 262 ASP A C 1
ATOM 2125 O O . ASP A 1 262 ? 8.952 -13.763 -14.807 1.00 97.06 262 ASP A O 1
ATOM 2129 N N . ASP A 1 263 ? 9.974 -14.703 -13.046 1.00 97.25 263 ASP A N 1
ATOM 2130 C CA . ASP A 1 263 ? 8.813 -15.489 -12.605 1.00 97.25 263 ASP A CA 1
ATOM 2131 C C . ASP A 1 263 ? 7.683 -14.617 -12.026 1.00 97.25 263 ASP A C 1
ATOM 2133 O O . ASP A 1 263 ? 6.567 -15.106 -11.821 1.00 97.25 263 ASP A O 1
ATOM 2137 N N . TYR A 1 264 ? 7.974 -13.350 -11.712 1.00 97.94 264 TYR A N 1
ATOM 2138 C CA . TYR A 1 264 ? 7.061 -12.417 -11.044 1.00 97.94 264 TYR A CA 1
ATOM 2139 C C . TYR A 1 264 ? 6.878 -11.098 -11.798 1.00 97.94 264 TYR A C 1
ATOM 2141 O O . TYR A 1 264 ? 6.026 -10.295 -11.412 1.00 97.94 264 TYR A O 1
ATOM 2149 N N . LEU A 1 265 ? 7.639 -10.850 -12.866 1.00 97.62 265 LEU A N 1
ATOM 2150 C CA . LEU A 1 265 ? 7.481 -9.667 -13.705 1.00 97.62 265 LEU A CA 1
ATOM 2151 C C . LEU A 1 265 ? 6.357 -9.870 -14.734 1.00 97.62 265 LEU A C 1
ATOM 2153 O O . LEU A 1 265 ? 6.577 -9.892 -15.942 1.00 97.62 265 LEU A O 1
ATOM 2157 N N . ASP A 1 266 ? 5.127 -10.015 -14.244 1.00 97.31 266 ASP A N 1
ATOM 2158 C CA . ASP A 1 266 ? 3.929 -10.100 -15.078 1.00 97.31 266 ASP A CA 1
ATOM 2159 C C . ASP A 1 266 ? 3.250 -8.731 -15.182 1.00 97.31 266 ASP A C 1
ATOM 2161 O O . ASP A 1 266 ? 2.619 -8.263 -14.237 1.00 97.31 266 ASP A O 1
ATOM 2165 N N . LEU A 1 267 ? 3.365 -8.091 -16.349 1.00 96.94 267 LEU A N 1
ATOM 2166 C CA . LEU A 1 267 ? 2.770 -6.778 -16.620 1.00 96.94 267 LEU A CA 1
ATOM 2167 C C . LEU A 1 267 ? 1.241 -6.821 -16.762 1.00 96.94 267 LEU A C 1
ATOM 2169 O O . LEU A 1 267 ? 0.600 -5.769 -16.740 1.00 96.94 267 LEU A O 1
ATOM 2173 N N . SER A 1 268 ? 0.636 -8.007 -16.891 1.00 96.94 268 SER A N 1
ATOM 2174 C CA . SER A 1 268 ? -0.814 -8.149 -17.063 1.00 96.94 268 SER A CA 1
ATOM 2175 C C . SER A 1 268 ? -1.627 -7.685 -15.851 1.00 96.94 268 SER A C 1
ATOM 2177 O O . SER A 1 268 ? -2.815 -7.397 -15.989 1.00 96.94 268 SER A O 1
ATOM 2179 N N . ILE A 1 269 ? -0.982 -7.513 -14.692 1.00 96.50 269 ILE A N 1
ATOM 2180 C CA . ILE A 1 269 ? -1.605 -6.978 -13.475 1.00 96.50 269 ILE A CA 1
ATOM 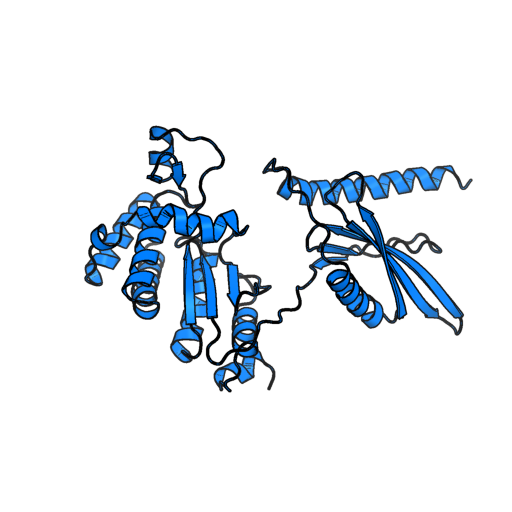2181 C C . ILE A 1 269 ? -1.803 -5.456 -13.499 1.00 96.50 269 ILE A C 1
ATOM 2183 O O . ILE A 1 269 ? -2.491 -4.916 -12.637 1.00 96.50 269 ILE A O 1
ATOM 2187 N N . LEU A 1 270 ? -1.175 -4.732 -14.432 1.00 95.25 270 LEU A N 1
ATOM 2188 C CA . LEU A 1 270 ? -1.187 -3.265 -14.442 1.00 95.25 270 LEU A CA 1
ATOM 2189 C C . LEU A 1 270 ? -2.608 -2.662 -14.478 1.00 95.25 270 LEU A C 1
ATOM 2191 O O . LEU A 1 270 ? -2.874 -1.752 -13.688 1.00 95.25 270 LEU A O 1
ATOM 2195 N N . PRO A 1 271 ? -3.552 -3.165 -15.305 1.00 94.19 271 PRO A N 1
ATOM 2196 C CA . PRO A 1 271 ? -4.944 -2.715 -15.264 1.00 94.19 271 PRO A CA 1
ATOM 2197 C C . PRO A 1 271 ? -5.633 -2.976 -13.916 1.00 94.19 271 PRO A C 1
ATOM 2199 O O . PRO A 1 271 ? -6.415 -2.145 -13.457 1.00 94.19 271 PRO A O 1
ATOM 2202 N N . GLU A 1 272 ? -5.335 -4.106 -13.267 1.00 94.50 272 GLU A N 1
ATOM 2203 C CA . GLU A 1 272 ? -5.886 -4.462 -11.953 1.00 94.50 272 GLU A CA 1
ATOM 2204 C C . GLU A 1 272 ? -5.381 -3.505 -10.863 1.00 94.50 272 GLU A C 1
ATOM 2206 O O . GLU A 1 272 ? -6.176 -2.984 -10.077 1.00 94.50 272 GLU A O 1
ATOM 2211 N N . LEU A 1 273 ? -4.072 -3.228 -10.836 1.00 93.25 273 LEU A N 1
ATOM 2212 C CA . LEU A 1 273 ? -3.472 -2.291 -9.884 1.00 93.25 273 LEU A CA 1
ATOM 2213 C C . LEU A 1 273 ? -4.044 -0.879 -10.047 1.00 93.25 273 LEU A C 1
ATOM 2215 O O . LEU A 1 273 ? -4.469 -0.278 -9.064 1.00 93.25 273 LEU A O 1
ATOM 2219 N N . GLU A 1 274 ? -4.141 -0.385 -11.283 1.00 91.81 274 GLU A N 1
ATOM 2220 C CA . GLU A 1 274 ? -4.739 0.920 -11.579 1.00 91.81 274 GLU A CA 1
ATOM 2221 C C . GLU A 1 274 ? -6.209 1.006 -11.127 1.00 91.81 274 GLU A C 1
ATOM 2223 O O . GLU A 1 274 ? -6.632 1.999 -10.524 1.00 91.81 274 GLU A O 1
ATOM 2228 N N . GLN A 1 275 ? -7.002 -0.039 -11.393 1.00 89.31 275 GLN A N 1
ATOM 2229 C CA . GLN A 1 275 ? -8.401 -0.094 -10.969 1.00 89.31 275 GLN A CA 1
ATOM 2230 C C . GLN A 1 275 ? -8.537 -0.097 -9.445 1.00 89.31 275 GLN A C 1
ATOM 2232 O O . GLN A 1 275 ? -9.499 0.448 -8.892 1.00 89.31 275 GLN A O 1
ATOM 2237 N N . ASN A 1 276 ? -7.576 -0.701 -8.754 1.00 86.38 276 ASN A N 1
ATOM 2238 C CA . ASN A 1 276 ? -7.565 -0.738 -7.307 1.00 86.38 276 ASN A CA 1
ATOM 2239 C C . ASN A 1 276 ? -7.134 0.581 -6.665 1.00 86.38 276 ASN A C 1
ATOM 2241 O O . ASN A 1 276 ? -7.490 0.790 -5.507 1.00 86.38 276 ASN A O 1
ATOM 2245 N N . THR A 1 277 ? -6.457 1.480 -7.382 1.00 85.06 277 THR A N 1
ATOM 2246 C CA . THR A 1 277 ? -5.884 2.701 -6.801 1.00 85.06 277 THR A CA 1
ATOM 2247 C C . THR A 1 277 ? -6.519 3.976 -7.355 1.00 85.06 277 THR A C 1
ATOM 2249 O O . THR A 1 277 ? -7.421 4.533 -6.722 1.00 85.06 277 THR A O 1
ATOM 2252 N N . VAL A 1 278 ? -6.102 4.435 -8.536 1.00 71.00 278 VAL A N 1
ATOM 2253 C CA . VAL A 1 278 ? -6.499 5.726 -9.118 1.00 71.00 278 VAL A CA 1
ATOM 2254 C C . VAL A 1 278 ? -8.005 5.798 -9.330 1.00 71.00 278 VAL A C 1
ATOM 2256 O O . VAL A 1 278 ? -8.627 6.790 -8.953 1.00 71.00 278 VAL A O 1
ATOM 2259 N N . LEU A 1 279 ? -8.630 4.722 -9.822 1.00 66.19 279 LEU A N 1
ATOM 2260 C CA . LEU A 1 279 ? -10.086 4.700 -10.026 1.00 66.19 279 LEU A CA 1
ATOM 2261 C C . LEU A 1 279 ? -10.889 4.755 -8.715 1.00 66.19 279 LEU A C 1
ATOM 2263 O O . LEU A 1 279 ? -12.076 5.072 -8.735 1.00 66.19 279 LEU A O 1
ATOM 2267 N N . LYS A 1 280 ? -10.249 4.495 -7.569 1.00 70.56 280 LYS A N 1
ATOM 2268 C CA . LYS A 1 280 ? -10.835 4.644 -6.227 1.00 70.56 280 LYS A CA 1
ATOM 2269 C C . LYS A 1 280 ? -10.415 5.948 -5.534 1.00 70.56 280 LYS A C 1
ATOM 2271 O O . LYS A 1 280 ? -10.713 6.127 -4.354 1.00 70.56 280 LYS A O 1
ATOM 2276 N N . GLY A 1 281 ? -9.725 6.851 -6.237 1.00 75.19 281 GLY A N 1
ATOM 2277 C CA . GLY A 1 281 ? -9.214 8.110 -5.685 1.00 75.19 281 GLY A CA 1
ATOM 2278 C C . GLY A 1 281 ? -8.034 7.936 -4.722 1.00 75.19 281 GLY A C 1
ATOM 2279 O O . GLY A 1 281 ? -7.768 8.818 -3.904 1.00 75.19 281 GLY A O 1
ATOM 2280 N N . ILE A 1 282 ? -7.337 6.796 -4.777 1.00 78.00 282 ILE A N 1
ATOM 2281 C CA . ILE A 1 282 ? -6.145 6.529 -3.968 1.00 78.00 282 ILE A CA 1
ATOM 2282 C C . ILE A 1 282 ? -4.925 7.066 -4.715 1.00 78.00 282 ILE A C 1
ATOM 2284 O O . ILE A 1 282 ? -4.462 6.462 -5.678 1.00 78.00 282 ILE A O 1
ATOM 2288 N N . THR A 1 283 ? -4.401 8.198 -4.251 1.00 77.62 283 THR A N 1
ATOM 2289 C CA . THR A 1 283 ? -3.277 8.904 -4.896 1.00 77.62 283 THR A CA 1
ATOM 2290 C C . THR A 1 283 ? -2.080 9.125 -3.972 1.00 77.62 283 THR A C 1
ATOM 2292 O O . THR A 1 283 ? -1.098 9.745 -4.367 1.00 77.62 283 THR A O 1
ATOM 2295 N N . ALA A 1 284 ? -2.141 8.639 -2.729 1.00 80.88 284 ALA A N 1
ATOM 2296 C CA . ALA A 1 284 ? -1.104 8.864 -1.728 1.00 80.88 284 ALA A CA 1
ATOM 2297 C C . ALA A 1 284 ? -0.703 7.566 -1.028 1.00 80.88 284 ALA A C 1
ATOM 2299 O O . ALA A 1 284 ? -1.546 6.716 -0.752 1.00 80.88 284 ALA A O 1
ATOM 2300 N N . SER A 1 285 ? 0.580 7.461 -0.689 1.00 86.62 285 SER A N 1
ATOM 2301 C CA . SER A 1 285 ? 1.133 6.379 0.124 1.00 86.62 285 SER A CA 1
ATOM 2302 C C . SER A 1 285 ? 1.578 6.920 1.486 1.00 86.62 285 SER A C 1
ATOM 2304 O O . SER A 1 285 ? 2.221 7.974 1.533 1.00 86.62 285 SER A O 1
ATOM 2306 N N . PRO A 1 286 ? 1.311 6.209 2.589 1.00 92.38 286 PRO A N 1
ATOM 2307 C CA . PRO A 1 286 ? 0.426 5.055 2.697 1.00 92.38 286 PRO A CA 1
ATOM 2308 C C . PRO A 1 286 ? -1.038 5.470 2.908 1.00 92.38 286 PRO A C 1
ATOM 2310 O O . PRO A 1 286 ? -1.332 6.511 3.503 1.00 92.38 286 PRO A O 1
ATOM 2313 N N . ILE A 1 287 ? -1.967 4.625 2.464 1.00 90.38 287 ILE A N 1
ATOM 2314 C CA . ILE A 1 287 ? -3.381 4.686 2.851 1.00 90.38 287 ILE A CA 1
ATOM 2315 C C . ILE A 1 287 ? -3.787 3.317 3.393 1.00 90.38 287 ILE A C 1
ATOM 2317 O O . ILE A 1 287 ? -3.482 2.291 2.799 1.00 90.38 287 ILE A O 1
ATOM 2321 N N . ILE A 1 288 ? -4.500 3.293 4.519 1.00 92.25 288 ILE A N 1
ATOM 2322 C CA . ILE A 1 288 ? -4.921 2.056 5.180 1.00 92.25 288 ILE A CA 1
ATOM 2323 C C . ILE A 1 288 ? -6.437 2.029 5.283 1.00 92.25 288 ILE A C 1
ATOM 2325 O O . ILE A 1 288 ? -7.065 3.005 5.702 1.00 92.25 288 ILE A O 1
ATOM 2329 N N . TYR A 1 289 ? -7.010 0.888 4.924 1.00 93.19 289 TYR A N 1
ATOM 2330 C CA . TYR A 1 289 ? -8.401 0.551 5.182 1.00 93.19 289 TYR A CA 1
ATOM 2331 C C . TYR A 1 289 ? -8.459 -0.658 6.102 1.00 93.19 289 TYR A C 1
ATOM 2333 O O . TYR A 1 289 ? -7.667 -1.584 5.954 1.00 93.19 289 TYR A O 1
ATOM 2341 N N . VAL A 1 290 ? -9.430 -0.667 7.008 1.00 94.81 290 VAL A N 1
ATOM 2342 C CA . VAL A 1 290 ? -9.764 -1.832 7.827 1.00 94.81 290 VAL A CA 1
ATOM 2343 C C . VAL A 1 290 ? -11.238 -2.137 7.607 1.00 94.81 290 VAL A C 1
ATOM 2345 O O . VAL A 1 290 ? -12.079 -1.258 7.799 1.00 94.81 290 VAL A O 1
ATOM 2348 N N . ASN A 1 291 ? -11.542 -3.354 7.154 1.00 94.75 291 ASN A N 1
ATOM 2349 C CA . ASN A 1 291 ? -12.890 -3.781 6.764 1.00 94.75 291 ASN A CA 1
ATOM 2350 C C . ASN A 1 291 ? -13.584 -2.741 5.862 1.00 94.75 291 ASN A C 1
ATOM 2352 O O . ASN A 1 291 ? -14.693 -2.289 6.137 1.00 94.75 291 ASN A O 1
ATOM 2356 N N . ASP A 1 292 ? -12.861 -2.321 4.816 1.00 90.88 292 ASP A N 1
ATOM 2357 C CA . ASP A 1 292 ? -13.277 -1.346 3.797 1.00 90.88 292 ASP A CA 1
ATOM 2358 C C . ASP A 1 292 ? -13.585 0.076 4.309 1.00 90.88 292 ASP A C 1
ATOM 2360 O O . ASP A 1 292 ? -14.055 0.928 3.553 1.00 90.88 292 ASP A O 1
ATOM 2364 N N . VAL A 1 293 ? -13.222 0.396 5.555 1.00 86.69 293 VAL A N 1
ATOM 2365 C CA . VAL A 1 293 ? -13.283 1.759 6.099 1.00 86.69 293 VAL A CA 1
ATOM 2366 C C . VAL A 1 293 ? -11.882 2.356 6.176 1.00 86.69 293 VAL A C 1
ATOM 2368 O O . VAL A 1 293 ? -10.985 1.792 6.803 1.00 86.69 293 VAL A O 1
ATOM 2371 N N . ARG A 1 294 ? -11.688 3.522 5.550 1.00 87.25 294 ARG A N 1
ATOM 2372 C CA . ARG A 1 294 ? -10.412 4.248 5.581 1.00 87.25 294 ARG A CA 1
ATOM 2373 C C . ARG A 1 294 ? -10.083 4.669 7.011 1.00 87.25 294 ARG A C 1
ATOM 2375 O O . ARG A 1 294 ? -10.891 5.330 7.663 1.00 87.25 294 ARG A O 1
ATOM 2382 N N . VAL A 1 295 ? -8.882 4.344 7.475 1.00 85.31 295 VAL A N 1
ATOM 2383 C CA . VAL A 1 295 ? -8.397 4.788 8.782 1.00 85.31 295 VAL A CA 1
ATOM 2384 C C . VAL A 1 295 ? -7.995 6.266 8.685 1.00 85.31 295 VAL A C 1
ATOM 2386 O O . VAL A 1 295 ? -7.185 6.623 7.822 1.00 85.31 295 VAL A O 1
ATOM 2389 N N . PRO A 1 296 ? -8.521 7.154 9.546 1.00 77.06 296 PRO A N 1
ATOM 2390 C CA . PRO A 1 296 ? -8.047 8.527 9.635 1.00 77.06 296 PRO A CA 1
ATOM 2391 C C . PRO A 1 296 ? -6.731 8.551 10.425 1.00 77.06 296 PRO A C 1
ATOM 2393 O O . PRO A 1 296 ? -6.735 8.716 11.642 1.00 77.06 296 PRO A O 1
ATOM 2396 N N . TYR A 1 297 ? -5.598 8.357 9.750 1.00 70.88 297 TYR A N 1
ATOM 2397 C CA . TYR A 1 297 ? -4.285 8.393 10.400 1.00 70.88 297 TYR A CA 1
ATOM 2398 C C . TYR A 1 297 ? -3.294 9.288 9.662 1.00 70.88 297 TYR A C 1
ATOM 2400 O O . TYR A 1 297 ? -3.352 9.443 8.440 1.00 70.88 297 TYR A O 1
ATOM 2408 N N . ASN A 1 298 ? -2.375 9.867 10.435 1.00 69.81 298 ASN A N 1
ATOM 2409 C CA . ASN A 1 298 ? -1.174 10.503 9.922 1.00 69.81 298 ASN A CA 1
ATOM 2410 C C . ASN A 1 298 ? 0.006 9.510 10.030 1.00 69.81 298 ASN A C 1
ATOM 2412 O O . ASN A 1 298 ? 0.422 9.199 11.153 1.00 69.81 298 ASN A O 1
ATOM 2416 N N . PRO A 1 299 ? 0.576 9.035 8.904 1.00 60.56 299 PRO A N 1
ATOM 2417 C CA . PRO A 1 299 ? 1.675 8.063 8.890 1.00 60.56 299 PRO A CA 1
ATOM 2418 C C . PRO A 1 299 ? 2.907 8.492 9.693 1.00 60.56 299 PRO A C 1
ATOM 2420 O O . PRO A 1 299 ? 3.670 7.652 10.161 1.00 60.56 299 PRO A O 1
ATOM 2423 N N . LEU A 1 300 ? 3.110 9.801 9.863 1.00 55.84 300 LEU A N 1
ATOM 2424 C CA . LEU A 1 300 ? 4.264 10.351 10.568 1.00 55.84 300 LEU A CA 1
ATOM 2425 C C . LEU A 1 300 ? 4.146 10.317 12.091 1.00 55.84 300 LEU A C 1
ATOM 2427 O O . LEU A 1 300 ? 5.170 10.375 12.773 1.00 55.84 300 LEU A O 1
ATOM 2431 N N . GLN A 1 301 ? 2.924 10.279 12.618 1.00 60.44 301 GLN A N 1
ATOM 2432 C CA . GLN A 1 301 ? 2.666 10.644 14.011 1.00 60.44 301 GLN A CA 1
ATOM 2433 C C . GLN A 1 301 ? 1.922 9.556 14.792 1.00 60.44 301 GLN A C 1
ATOM 2435 O O . GLN A 1 301 ? 2.054 9.505 16.010 1.00 60.44 301 GLN A O 1
ATOM 2440 N N . GLU A 1 302 ? 1.143 8.687 14.132 1.00 78.44 302 GLU A N 1
ATOM 2441 C CA . GLU A 1 302 ? 0.100 7.929 14.839 1.00 78.44 302 GLU A CA 1
ATOM 2442 C C . GLU A 1 302 ? -0.049 6.442 14.432 1.00 78.44 302 GLU A C 1
ATOM 2444 O O . GLU A 1 302 ? -1.171 6.013 14.146 1.00 78.44 302 GLU A O 1
ATOM 2449 N N . PRO A 1 303 ? 1.009 5.595 14.463 1.00 80.50 303 PRO A N 1
ATOM 2450 C CA . PRO A 1 303 ? 0.854 4.146 14.244 1.00 80.50 303 PRO A CA 1
ATOM 2451 C C . PRO A 1 303 ? -0.186 3.501 15.177 1.00 80.50 303 PRO A C 1
ATOM 2453 O O . PRO A 1 303 ? -0.958 2.637 14.766 1.00 80.50 303 PRO A O 1
ATOM 2456 N N . ALA A 1 304 ? -0.283 3.990 16.419 1.00 84.81 304 ALA A N 1
ATOM 2457 C CA . ALA A 1 304 ? -1.249 3.519 17.409 1.00 84.81 304 ALA A CA 1
ATOM 2458 C C . ALA A 1 304 ? -2.719 3.659 16.965 1.00 84.81 304 ALA A C 1
ATOM 2460 O O . ALA A 1 304 ? -3.541 2.835 17.360 1.00 84.81 304 ALA A O 1
ATOM 2461 N N . LYS A 1 305 ? -3.065 4.644 16.117 1.00 85.62 305 LYS A N 1
ATOM 2462 C CA . LYS A 1 305 ? -4.432 4.769 15.576 1.00 85.62 305 LYS A CA 1
ATOM 2463 C C . LYS A 1 305 ? -4.774 3.631 14.623 1.00 85.62 305 LYS A C 1
ATOM 2465 O O . LYS A 1 305 ? -5.915 3.179 14.611 1.00 85.62 305 LYS A O 1
ATOM 2470 N N . VAL A 1 306 ? -3.799 3.148 13.854 1.00 90.00 306 VAL A N 1
ATOM 2471 C CA . VAL A 1 306 ? -3.980 1.991 12.969 1.00 90.00 306 VAL A CA 1
ATOM 2472 C C . VAL A 1 306 ? -4.206 0.732 13.802 1.00 90.00 306 VAL A C 1
ATOM 2474 O O . VAL A 1 306 ? -5.155 -0.003 13.546 1.00 90.00 306 VAL A O 1
ATOM 2477 N N . TYR A 1 307 ? -3.405 0.515 14.847 1.00 92.50 307 TYR A N 1
ATOM 2478 C CA . TYR A 1 307 ? -3.577 -0.636 15.740 1.00 92.50 307 TYR A CA 1
ATOM 2479 C C . TYR A 1 307 ? -4.926 -0.591 16.462 1.00 92.50 307 TYR A C 1
ATOM 2481 O O . TYR A 1 307 ? -5.669 -1.568 16.429 1.00 92.50 307 TYR A O 1
ATOM 2489 N N . GLY A 1 308 ? -5.302 0.567 17.015 1.00 90.69 308 GLY A N 1
ATOM 2490 C CA . GLY A 1 308 ? -6.616 0.778 17.623 1.00 90.69 308 GLY A CA 1
ATOM 2491 C C . GLY A 1 308 ? -7.767 0.534 16.646 1.00 90.69 308 GLY A C 1
ATOM 2492 O O . GLY A 1 308 ? -8.756 -0.094 17.012 1.00 90.69 308 GLY A O 1
ATOM 2493 N N . ALA A 1 309 ? -7.622 0.946 15.383 1.00 91.50 309 ALA A N 1
ATOM 2494 C CA . ALA A 1 309 ? -8.596 0.676 14.331 1.00 91.50 309 ALA A CA 1
ATOM 2495 C C . ALA A 1 309 ? -8.751 -0.828 14.041 1.00 91.50 309 ALA A C 1
ATOM 2497 O O . ALA A 1 309 ? -9.877 -1.323 13.962 1.00 91.50 309 ALA A O 1
ATOM 2498 N N . ILE A 1 310 ? -7.647 -1.571 13.932 1.00 94.94 310 ILE A N 1
ATOM 2499 C CA . ILE A 1 310 ? -7.658 -3.030 13.726 1.00 94.94 310 ILE A CA 1
ATOM 2500 C C . ILE A 1 310 ? -8.292 -3.733 14.935 1.00 94.94 310 ILE A C 1
ATOM 2502 O O . ILE A 1 310 ? -9.213 -4.532 14.778 1.00 94.94 310 ILE A O 1
ATOM 2506 N N . CYS A 1 311 ? -7.872 -3.366 16.143 1.00 94.31 311 CYS A N 1
ATOM 2507 C CA . CYS A 1 311 ? -8.397 -3.896 17.398 1.00 94.31 311 CYS A CA 1
ATOM 2508 C C . CYS A 1 311 ? -9.893 -3.612 17.593 1.00 94.31 311 CYS A C 1
ATOM 2510 O O . CYS A 1 311 ? -10.652 -4.482 18.009 1.00 94.31 311 CYS A O 1
ATOM 2512 N N . ALA A 1 312 ? -10.362 -2.418 17.232 1.00 92.00 312 ALA A N 1
ATOM 2513 C CA . ALA A 1 312 ? -11.782 -2.081 17.285 1.00 92.00 312 ALA A CA 1
ATOM 2514 C C . ALA A 1 312 ? -12.623 -2.855 16.252 1.00 92.00 312 ALA A C 1
ATOM 2516 O O . ALA A 1 312 ? -13.848 -2.909 16.383 1.00 92.00 312 ALA A O 1
ATOM 2517 N N . SER A 1 313 ? -11.978 -3.448 15.242 1.00 94.69 313 SER A N 1
ATOM 2518 C CA . SER A 1 313 ? -12.618 -4.186 14.150 1.00 94.69 313 SER A CA 1
ATOM 2519 C C . SER A 1 313 ? -12.715 -5.688 14.397 1.00 94.69 313 SER A C 1
ATOM 2521 O O . SER A 1 313 ? -13.339 -6.378 13.593 1.00 94.69 313 SER A O 1
ATOM 2523 N N . THR A 1 314 ? -12.116 -6.216 15.469 1.00 95.50 314 THR A N 1
ATOM 2524 C CA . THR A 1 314 ? -12.219 -7.644 15.787 1.00 95.50 314 THR A CA 1
ATOM 2525 C C . THR A 1 314 ? -13.395 -7.943 16.721 1.00 95.50 314 THR A C 1
ATOM 2527 O O . THR A 1 314 ? -13.751 -7.137 17.588 1.00 95.50 314 THR A O 1
ATOM 2530 N N . THR A 1 315 ? -14.046 -9.091 16.524 1.00 94.56 315 THR A N 1
ATOM 2531 C CA . THR A 1 315 ? -14.976 -9.683 17.505 1.00 94.56 315 THR A CA 1
ATOM 2532 C C . THR A 1 315 ? -14.257 -10.551 18.534 1.00 94.56 315 THR A C 1
ATOM 2534 O O . THR A 1 315 ? -14.817 -10.820 19.593 1.00 94.56 315 THR A O 1
ATOM 2537 N N . THR A 1 316 ? -13.036 -10.981 18.223 1.00 93.25 316 THR A N 1
ATOM 2538 C CA . THR A 1 316 ? -12.200 -11.840 19.062 1.00 93.25 316 THR A CA 1
ATOM 2539 C C . THR A 1 316 ? -11.423 -10.988 20.056 1.00 93.25 316 THR A C 1
ATOM 2541 O O . THR A 1 316 ? -10.859 -9.957 19.686 1.00 93.25 316 THR A O 1
ATOM 2544 N N . GLU A 1 317 ? -11.378 -11.414 21.315 1.00 91.38 317 GLU A N 1
ATOM 2545 C CA . GLU A 1 317 ? -10.522 -10.789 22.320 1.00 91.38 317 GLU A CA 1
ATOM 2546 C C . GLU A 1 317 ? -9.050 -11.082 22.007 1.00 91.38 317 GLU A C 1
ATOM 2548 O O . GLU A 1 317 ? -8.662 -12.232 21.805 1.00 91.38 317 GLU A O 1
ATOM 2553 N N . VAL A 1 318 ? -8.243 -10.026 21.922 1.00 92.69 318 VAL A N 1
ATOM 2554 C CA . VAL A 1 318 ? -6.816 -10.096 21.593 1.00 92.69 318 VAL A CA 1
ATOM 2555 C C . VAL A 1 318 ? -6.068 -9.339 22.690 1.00 92.69 318 VAL A C 1
ATOM 2557 O O . VAL A 1 318 ? -6.242 -8.123 22.770 1.00 92.69 318 VAL A O 1
ATOM 2560 N N . PRO A 1 319 ? -5.247 -9.996 23.526 1.00 90.50 319 PRO A N 1
ATOM 2561 C CA . PRO A 1 319 ? -4.578 -9.342 24.657 1.00 90.50 319 PRO A CA 1
ATOM 2562 C C . PRO A 1 319 ? -3.736 -8.120 24.261 1.00 90.50 319 PRO A C 1
ATOM 2564 O O . PRO A 1 319 ? -3.669 -7.116 24.968 1.00 90.50 319 PRO A O 1
ATOM 2567 N N . GLU A 1 320 ? -3.109 -8.149 23.084 1.00 89.12 320 GLU A N 1
ATOM 2568 C CA . GLU A 1 320 ? -2.331 -7.021 22.571 1.00 89.12 320 GLU A CA 1
ATOM 2569 C C . GLU A 1 320 ? -3.195 -5.785 22.270 1.00 89.12 320 GLU A C 1
ATOM 2571 O O . GLU A 1 320 ? -2.664 -4.675 22.200 1.00 89.12 320 GLU A O 1
ATOM 2576 N N . CYS A 1 321 ? -4.513 -5.951 22.124 1.00 91.19 321 CYS A N 1
ATOM 2577 C CA . CYS A 1 321 ? -5.461 -4.878 21.840 1.00 91.19 321 CYS A CA 1
ATOM 2578 C C . CYS A 1 321 ? -5.911 -4.074 23.064 1.00 91.19 321 CYS A C 1
ATOM 2580 O O . CYS A 1 321 ? -6.425 -2.964 22.885 1.00 91.19 321 CYS A O 1
ATOM 2582 N N . ASP A 1 322 ? -5.685 -4.558 24.285 1.00 88.38 322 ASP A N 1
ATOM 2583 C CA . ASP A 1 322 ? -6.118 -3.866 25.510 1.00 88.38 322 ASP A CA 1
ATOM 2584 C C . ASP A 1 322 ? -5.487 -2.466 25.599 1.00 88.38 322 ASP A C 1
ATOM 2586 O O . ASP A 1 322 ? -6.170 -1.444 25.718 1.00 88.38 322 ASP A O 1
ATOM 2590 N N . ARG A 1 323 ? -4.183 -2.392 25.299 1.00 86.06 323 ARG A N 1
ATOM 2591 C CA . ARG A 1 323 ? -3.385 -1.152 25.283 1.00 86.06 323 ARG A CA 1
ATOM 2592 C C . ARG A 1 323 ? -3.858 -0.109 24.268 1.00 86.06 323 ARG A C 1
ATOM 2594 O O . ARG A 1 323 ? -3.532 1.066 24.413 1.00 86.06 323 ARG A O 1
ATOM 2601 N N . TYR A 1 324 ? -4.581 -0.528 23.229 1.00 82.81 324 TYR A N 1
ATOM 2602 C CA . TYR A 1 324 ? -5.048 0.350 22.150 1.00 82.81 324 TYR A CA 1
ATOM 2603 C C . TYR A 1 324 ? -6.535 0.690 22.251 1.00 82.81 324 TYR A C 1
ATOM 2605 O O . TYR A 1 324 ? -6.998 1.604 21.569 1.00 82.81 324 TYR A O 1
ATOM 2613 N N . THR A 1 325 ? -7.284 -0.036 23.082 1.00 74.81 325 THR A N 1
ATOM 2614 C CA . THR A 1 325 ? -8.732 0.145 23.249 1.00 74.81 325 THR A CA 1
ATOM 2615 C C . THR A 1 325 ? -9.113 0.755 24.598 1.00 74.81 325 THR A C 1
ATOM 2617 O O . THR A 1 325 ? -10.270 1.134 24.774 1.00 74.81 325 THR A O 1
ATOM 2620 N N . GLY A 1 326 ? -8.148 0.932 25.508 1.00 62.50 326 GLY A N 1
ATOM 2621 C CA . GLY A 1 326 ? -8.366 1.577 26.805 1.00 62.50 326 GLY A CA 1
ATOM 2622 C C . GLY A 1 326 ? -9.128 0.699 27.799 1.00 62.50 326 GLY A C 1
ATOM 2623 O O . GLY A 1 326 ? -9.799 1.237 28.680 1.00 62.50 326 GLY A O 1
ATOM 2624 N N . LYS A 1 327 ? -9.055 -0.623 27.617 1.00 53.16 327 LYS A N 1
ATOM 2625 C CA . LYS A 1 327 ? -9.399 -1.621 28.633 1.00 53.16 327 LYS A CA 1
ATOM 2626 C C . LYS A 1 327 ? -8.164 -1.922 29.475 1.00 53.16 327 LYS A C 1
ATOM 2628 O O . LYS A 1 327 ? -8.352 -2.122 30.692 1.00 53.16 327 LYS A O 1
#